Protein AF-A0A843RLY6-F1 (afdb_monomer)

Sequence (261 aa):
MDRRSFLQNLATAAATVKALTPVTPAAQATAGDTSGGSAPVSVEGHTLICEFEQNNRAWKAYEDLRTRDGVMTFVSSTGTTRVMPKSTEAGFAEAEPPHLGLSMDDIGLSGPDLLADKLLAGGNDPDPVQVRSAAPPQGSAPQQERGRGRWTTFVGTKEAHDVTPVYAAGSTRTWLPSQHFPELRPVPGQRQQQQEKRSAGLVGGWMPAARTVIELSPQSYIEHIVFGDVEATDKFIVQTWHRSAKVENGKITKVVYGYTY

Radius of gyration: 23.24 Å; Cα contacts (8 Å, |Δi|>4): 452; chains: 1; bounding box: 57×55×53 Å

Secondary structure (DSSP, 8-state):
--HHHHHHHHHHHHHHHTTSPPPPPPPP-------S-PPP---TTPEEEEEEEETTEEEEEEE--SSTTPPEEEEETTS-EEEE-B--EESS--SSSGGGG--HHHHHH-SS-HHHHHHTTTSSSPPHHHHHHHSPPTT-SPPPSSSS--EEEEE--SS-SS-EEEETTS--SS--GGGT-GGGSPPTTS--HHHHTEEEEEBSSSSSEEEEEEEEETTEEEEEEEEE-SS---SSS--EEEEEEEEETTEEEEEEEEEE-

Solvent-accessible surface area (backbone atoms only — not comparable to full-atom values): 15246 Å² total; per-residue (Å²): 131,59,59,64,62,49,50,52,50,47,52,57,47,51,68,63,44,77,81,61,83,92,80,82,84,81,79,83,84,72,94,66,86,77,91,59,94,66,77,82,81,80,62,84,87,37,44,81,74,52,74,50,76,59,95,95,34,48,34,38,36,30,33,32,40,88,42,96,54,35,39,36,38,36,40,34,78,85,71,52,71,49,78,29,51,34,51,69,43,69,34,32,61,83,34,86,60,43,48,80,68,51,52,70,61,58,61,72,68,42,92,62,65,62,64,58,53,64,53,37,67,82,79,52,78,54,57,66,68,57,62,64,35,29,51,53,38,87,76,34,66,78,81,66,94,79,67,81,81,68,56,72,50,62,30,48,42,94,54,22,79,37,60,38,53,25,30,72,80,47,18,45,98,89,44,60,58,44,82,79,37,69,87,68,44,75,53,90,99,50,76,59,60,49,61,46,56,20,27,43,35,26,43,58,46,87,67,35,26,37,29,24,37,33,52,77,48,102,56,27,34,39,38,26,38,42,30,32,43,81,83,52,77,49,47,70,44,34,31,32,40,38,40,40,32,36,34,48,78,53,37,79,80,43,75,49,76,50,76,51,99

Nearest PDB structures (foldseek):
  8y3t-assembly1_B  TM=5.378E-01  e=4.459E+00  Emesvirus zinderi
  4zor-assembly1_C  TM=4.235E-01  e=5.244E+00  Emesvirus zinderi
  8hco-assembly1_A  TM=1.651E-01  e=6.168E+00  Saccharomyces cerevisiae S288C

Mean predicted aligned error: 10.48 Å

Structure (mmCIF, N/CA/C/O backbone):
data_AF-A0A843RLY6-F1
#
_entry.id   AF-A0A843RLY6-F1
#
loop_
_atom_site.group_PDB
_atom_site.id
_atom_site.type_symbol
_atom_site.label_atom_id
_atom_site.label_alt_id
_atom_site.label_comp_id
_atom_site.label_asym_id
_atom_site.label_entity_id
_atom_site.label_seq_id
_atom_site.pdbx_PDB_ins_code
_atom_site.Cartn_x
_atom_site.Cartn_y
_atom_site.Cartn_z
_atom_site.occupancy
_atom_site.B_iso_or_equiv
_atom_site.auth_seq_id
_atom_site.auth_comp_id
_atom_site.auth_asym_id
_atom_site.auth_atom_id
_atom_site.pdbx_PDB_model_num
ATOM 1 N N . MET A 1 1 ? 17.576 20.799 -9.795 1.00 56.94 1 MET A N 1
ATOM 2 C CA . MET A 1 1 ? 18.754 21.373 -9.114 1.00 56.94 1 MET A CA 1
ATOM 3 C C . MET A 1 1 ? 19.960 20.695 -9.723 1.00 56.94 1 MET A C 1
ATOM 5 O O . MET A 1 1 ? 20.034 19.484 -9.601 1.00 56.94 1 MET A O 1
ATOM 9 N N . ASP A 1 2 ? 20.820 21.434 -10.420 1.00 72.00 2 ASP A N 1
ATOM 10 C CA . ASP A 1 2 ? 22.071 20.885 -10.951 1.00 72.00 2 ASP A CA 1
ATOM 11 C C . ASP A 1 2 ? 23.041 20.662 -9.781 1.00 72.00 2 ASP A C 1
ATOM 13 O O . ASP A 1 2 ? 23.556 21.614 -9.184 1.00 72.00 2 ASP A O 1
ATOM 17 N N . ARG A 1 3 ? 23.226 19.396 -9.406 1.00 72.62 3 ARG A N 1
ATOM 18 C CA . ARG A 1 3 ? 24.063 18.985 -8.280 1.00 72.62 3 ARG A CA 1
ATOM 19 C C . ARG A 1 3 ? 25.535 19.267 -8.550 1.00 72.62 3 ARG A C 1
ATOM 21 O O . ARG A 1 3 ? 26.257 19.520 -7.591 1.00 72.62 3 ARG A O 1
ATOM 28 N N . ARG A 1 4 ? 25.987 19.296 -9.811 1.00 71.00 4 ARG A N 1
ATOM 29 C CA . ARG A 1 4 ? 27.356 19.702 -10.163 1.00 71.00 4 ARG A CA 1
ATOM 30 C C . ARG A 1 4 ? 27.549 21.182 -9.866 1.00 71.00 4 ARG A C 1
ATOM 32 O O . ARG A 1 4 ? 28.498 21.516 -9.163 1.00 71.00 4 ARG A O 1
ATOM 39 N N . SER A 1 5 ? 26.638 22.044 -10.313 1.00 69.81 5 SER A N 1
ATOM 40 C CA . SER A 1 5 ? 26.670 23.471 -9.963 1.00 69.81 5 SER A CA 1
ATOM 41 C C . SER A 1 5 ? 26.564 23.686 -8.449 1.00 69.81 5 SER A C 1
ATOM 43 O O . SER A 1 5 ? 27.293 24.495 -7.881 1.00 69.81 5 SER A O 1
ATOM 45 N N . PHE A 1 6 ? 25.710 22.924 -7.759 1.00 73.19 6 PHE A N 1
ATOM 46 C CA . PHE A 1 6 ? 25.608 22.963 -6.298 1.00 73.19 6 PHE A CA 1
ATOM 47 C C . PHE A 1 6 ? 26.921 22.562 -5.608 1.00 73.19 6 PHE A C 1
ATOM 49 O O . PHE A 1 6 ? 27.379 23.285 -4.732 1.00 73.19 6 PHE A O 1
ATOM 56 N N . LEU A 1 7 ? 27.558 21.458 -6.015 1.00 71.62 7 LEU A N 1
ATOM 57 C CA . LEU A 1 7 ? 28.834 20.996 -5.457 1.00 71.62 7 LEU A CA 1
ATOM 58 C C . LEU A 1 7 ? 29.995 21.931 -5.801 1.00 71.62 7 LEU A C 1
ATOM 60 O O . LEU A 1 7 ? 30.855 22.155 -4.954 1.00 71.62 7 LEU A O 1
ATOM 64 N N . GLN A 1 8 ? 30.016 22.505 -7.006 1.00 71.75 8 GLN A N 1
ATOM 65 C CA . GLN A 1 8 ? 30.984 23.534 -7.386 1.00 71.75 8 GLN A CA 1
ATOM 66 C C . GLN A 1 8 ? 30.830 24.758 -6.487 1.00 71.75 8 GLN A C 1
ATOM 68 O O . GLN A 1 8 ? 31.806 25.181 -5.877 1.00 71.75 8 GLN A O 1
ATOM 73 N N . ASN A 1 9 ? 29.602 25.242 -6.295 1.00 69.19 9 ASN A N 1
ATOM 74 C CA . ASN A 1 9 ? 29.316 26.348 -5.385 1.00 69.19 9 ASN A CA 1
ATOM 75 C C . ASN A 1 9 ? 29.643 26.001 -3.925 1.00 69.19 9 ASN A C 1
ATOM 77 O O . ASN A 1 9 ? 30.135 26.857 -3.195 1.00 69.19 9 ASN A O 1
ATOM 81 N N . LEU A 1 10 ? 29.439 24.750 -3.498 1.00 67.38 10 LEU A N 1
ATOM 82 C CA . LEU A 1 10 ? 29.807 24.278 -2.163 1.00 67.38 10 LEU A CA 1
ATOM 83 C C . LEU A 1 10 ? 31.329 24.205 -1.986 1.00 67.38 10 LEU A C 1
ATOM 85 O O . LEU A 1 10 ? 31.828 24.541 -0.919 1.00 67.38 10 LEU A O 1
ATOM 89 N N . ALA A 1 11 ? 32.080 23.824 -3.022 1.00 56.88 11 ALA A N 1
ATOM 90 C CA . ALA A 1 11 ? 33.541 23.838 -3.018 1.00 56.88 11 ALA A CA 1
ATOM 91 C C . ALA A 1 11 ? 34.095 25.274 -3.017 1.00 56.88 11 ALA A C 1
ATOM 93 O O . ALA A 1 11 ? 35.038 25.567 -2.281 1.00 56.88 11 ALA A O 1
ATOM 94 N N . THR A 1 12 ? 33.474 26.195 -3.761 1.00 56.94 12 THR A N 1
ATOM 95 C CA . THR A 1 12 ? 33.796 27.632 -3.722 1.00 56.94 12 THR A CA 1
ATOM 96 C C . THR A 1 12 ? 33.458 28.249 -2.356 1.00 56.94 12 THR A C 1
ATOM 98 O O . THR A 1 12 ? 34.239 29.042 -1.824 1.00 56.94 12 THR A O 1
ATOM 101 N N . ALA A 1 13 ? 32.347 27.834 -1.738 1.00 55.34 13 ALA A N 1
ATOM 102 C CA . ALA A 1 13 ? 31.953 28.234 -0.387 1.00 55.34 13 ALA A CA 1
ATOM 103 C C . ALA A 1 13 ? 32.869 27.626 0.696 1.00 55.34 13 ALA A C 1
ATOM 105 O O . ALA A 1 13 ? 33.275 28.310 1.627 1.00 55.34 13 ALA A O 1
ATOM 106 N N . ALA A 1 14 ? 33.282 26.363 0.569 1.00 53.12 14 ALA A N 1
ATOM 107 C CA . ALA A 1 14 ? 34.217 25.719 1.497 1.00 53.12 14 ALA A CA 1
ATOM 108 C C . ALA A 1 14 ? 35.632 26.323 1.411 1.00 53.12 14 ALA A C 1
ATOM 110 O O . ALA A 1 14 ? 36.323 26.432 2.426 1.00 53.12 14 ALA A O 1
ATOM 111 N N . ALA A 1 15 ? 36.050 26.775 0.224 1.00 51.03 15 ALA A N 1
ATOM 112 C CA . ALA A 1 15 ? 37.292 27.524 0.040 1.00 51.03 15 ALA A CA 1
ATOM 113 C C . ALA A 1 15 ? 37.256 28.915 0.706 1.00 51.03 15 ALA A C 1
ATOM 115 O O . ALA A 1 15 ? 38.297 29.395 1.149 1.00 51.03 15 ALA A O 1
ATOM 116 N N . THR A 1 16 ? 36.078 29.534 0.839 1.00 49.28 16 THR A N 1
ATOM 117 C CA . THR A 1 16 ? 35.889 30.814 1.551 1.00 49.28 16 THR A CA 1
ATOM 118 C C . THR A 1 16 ? 35.654 30.638 3.058 1.00 49.28 16 THR A C 1
ATOM 120 O O . THR A 1 16 ? 36.089 31.474 3.845 1.00 49.28 16 THR A O 1
ATOM 123 N N . VAL A 1 17 ? 35.053 29.524 3.493 1.00 43.62 17 VAL A N 1
ATOM 124 C CA . VAL A 1 17 ? 34.779 29.217 4.914 1.00 43.62 17 VAL A CA 1
ATOM 125 C C . VAL A 1 17 ? 36.000 28.668 5.663 1.00 43.62 17 VAL A C 1
ATOM 127 O O . VAL A 1 17 ? 36.033 28.727 6.888 1.00 43.62 17 VAL A O 1
ATOM 130 N N . LYS A 1 18 ? 37.076 28.251 4.979 1.00 37.88 18 LYS A N 1
ATOM 131 C CA . LYS A 1 18 ? 38.348 27.858 5.630 1.00 37.88 18 LYS A CA 1
ATOM 132 C C . LYS A 1 18 ? 39.014 28.974 6.469 1.00 37.88 18 LYS A C 1
ATOM 134 O O . LYS A 1 18 ? 40.037 28.717 7.098 1.00 37.88 18 LYS A O 1
ATOM 139 N N . ALA A 1 19 ? 38.437 30.179 6.494 1.00 46.44 19 ALA A N 1
ATOM 140 C CA . ALA A 1 19 ? 38.827 31.303 7.341 1.00 46.44 19 ALA A CA 1
ATOM 141 C C . ALA A 1 19 ? 38.030 31.440 8.660 1.00 46.44 19 ALA A C 1
ATOM 143 O O . ALA A 1 19 ? 38.383 32.299 9.465 1.00 46.44 19 ALA A O 1
ATOM 144 N N . LEU A 1 20 ? 36.987 30.638 8.926 1.00 42.69 20 LEU A N 1
ATOM 145 C CA . LEU A 1 20 ? 36.211 30.720 10.174 1.00 42.69 20 LEU A CA 1
ATOM 146 C C . LEU A 1 20 ? 35.886 29.326 10.748 1.00 42.69 20 LEU A C 1
ATOM 148 O O . LEU A 1 20 ? 35.649 28.361 10.030 1.00 42.69 20 LEU A O 1
ATOM 152 N N . THR A 1 21 ? 35.962 29.249 12.074 1.00 39.66 21 THR A N 1
ATOM 153 C CA . THR A 1 21 ? 35.982 28.083 12.979 1.00 39.66 21 THR A CA 1
ATOM 154 C C . THR A 1 21 ? 34.837 27.060 12.826 1.00 39.66 21 THR A C 1
ATOM 156 O O . THR A 1 21 ? 33.777 27.381 12.293 1.00 39.66 21 THR A O 1
ATOM 159 N N . PRO A 1 22 ? 35.015 25.811 13.319 1.00 40.59 22 PRO A N 1
ATOM 160 C CA . PRO A 1 22 ? 34.077 24.718 13.066 1.00 40.59 22 PRO A CA 1
ATOM 161 C C . PRO A 1 22 ? 32.802 24.806 13.920 1.00 40.59 22 PRO A C 1
ATOM 163 O O . PRO A 1 22 ? 32.857 25.035 15.128 1.00 40.59 22 PRO A O 1
ATOM 166 N N . VAL A 1 23 ? 31.658 24.554 13.277 1.00 40.62 23 VAL A N 1
ATOM 167 C CA . VAL A 1 23 ? 30.335 24.391 13.898 1.00 40.62 23 VAL A CA 1
ATOM 168 C C . VAL A 1 23 ? 30.066 22.904 14.151 1.00 40.62 23 VAL A C 1
ATOM 170 O O . VAL A 1 23 ? 30.257 22.064 13.273 1.00 40.62 23 VAL A O 1
ATOM 173 N N . THR A 1 24 ? 29.624 22.592 15.368 1.00 35.91 24 THR A N 1
ATOM 174 C CA . THR A 1 24 ? 29.248 21.259 15.866 1.00 35.91 24 THR A CA 1
ATOM 175 C C . THR A 1 24 ? 28.036 20.682 15.108 1.00 35.91 24 THR A C 1
ATOM 177 O O . THR A 1 24 ? 27.104 21.438 14.826 1.00 35.91 24 THR A O 1
ATOM 180 N N . PRO A 1 25 ? 27.966 19.367 14.809 1.00 36.06 25 PRO A N 1
ATOM 181 C CA . PRO A 1 25 ? 26.810 18.783 14.128 1.00 36.06 25 PRO A CA 1
ATOM 182 C C . PRO A 1 25 ? 25.571 18.739 15.033 1.00 36.06 25 PRO A C 1
ATOM 184 O O . PRO A 1 25 ? 25.653 18.353 16.199 1.00 36.06 25 PRO A O 1
ATOM 187 N N . ALA A 1 26 ? 24.418 19.103 14.467 1.00 35.78 26 ALA A N 1
ATOM 188 C CA . ALA A 1 26 ? 23.111 19.015 15.105 1.00 35.78 26 ALA A CA 1
ATOM 189 C C . ALA A 1 26 ? 22.663 17.553 15.285 1.00 35.78 26 ALA A C 1
ATOM 191 O O . ALA A 1 26 ? 22.851 16.709 14.407 1.00 35.78 26 ALA A O 1
ATOM 192 N N . ALA A 1 27 ? 22.060 17.282 16.442 1.00 32.97 27 ALA A N 1
ATOM 193 C CA . ALA A 1 27 ? 21.536 15.986 16.845 1.00 32.97 27 ALA A CA 1
ATOM 194 C C . ALA A 1 27 ? 20.428 15.474 15.905 1.00 32.97 27 ALA A C 1
ATOM 196 O O . ALA A 1 27 ? 19.579 16.233 15.437 1.00 32.97 27 ALA A O 1
ATOM 197 N N . GLN A 1 28 ? 20.433 14.159 15.673 1.00 33.50 28 GLN A N 1
ATOM 198 C CA . GLN A 1 28 ? 19.372 13.424 14.989 1.00 33.50 28 GLN A CA 1
ATOM 199 C C . GLN A 1 28 ? 18.055 13.566 15.762 1.00 33.50 28 GLN A C 1
ATOM 201 O O . GLN A 1 28 ? 17.989 13.257 16.951 1.00 33.50 28 GLN A O 1
ATOM 206 N N . ALA A 1 29 ? 17.008 14.025 15.075 1.00 31.50 29 ALA A N 1
ATOM 207 C CA . ALA A 1 29 ? 15.659 14.077 15.614 1.00 31.50 29 ALA A CA 1
ATOM 208 C C . ALA A 1 29 ? 15.137 12.648 15.822 1.00 31.50 29 ALA A C 1
ATOM 210 O O . ALA A 1 29 ? 14.867 11.915 14.870 1.00 31.50 29 ALA A O 1
ATOM 211 N N . THR A 1 30 ? 15.017 12.251 17.083 1.00 32.09 30 THR A N 1
ATOM 212 C CA . THR A 1 30 ? 14.243 11.091 17.509 1.00 32.09 30 THR A CA 1
ATOM 213 C C . THR A 1 30 ? 12.761 11.351 17.232 1.00 32.09 30 THR A C 1
ATOM 215 O O . THR A 1 30 ? 12.259 12.452 17.459 1.00 32.09 30 THR A O 1
ATOM 218 N N . ALA A 1 31 ? 12.058 10.337 16.721 1.00 40.38 31 ALA A N 1
ATOM 219 C CA . ALA A 1 31 ? 10.610 10.352 16.539 1.00 40.38 31 ALA A CA 1
ATOM 220 C C . ALA A 1 31 ? 9.924 10.418 17.914 1.00 40.38 31 ALA A C 1
ATOM 222 O O . ALA A 1 31 ? 9.653 9.398 18.545 1.00 40.38 31 ALA A O 1
ATOM 223 N N . GLY A 1 32 ? 9.738 11.639 18.406 1.00 31.42 32 GLY A N 1
ATOM 224 C CA . GLY A 1 32 ? 8.995 11.948 19.615 1.00 31.42 32 GLY A CA 1
ATOM 225 C C . GLY A 1 32 ? 7.519 12.140 19.297 1.00 31.42 32 GLY A C 1
ATOM 226 O O . GLY A 1 32 ? 7.162 12.827 18.342 1.00 31.42 32 GLY A O 1
ATOM 227 N N . ASP A 1 33 ? 6.689 11.518 20.122 1.00 38.66 33 ASP A N 1
ATOM 228 C CA . ASP A 1 33 ? 5.244 11.677 20.207 1.00 38.66 33 ASP A CA 1
ATOM 229 C C . ASP A 1 33 ? 4.874 13.174 20.239 1.00 38.66 33 ASP A C 1
ATOM 231 O O . ASP A 1 33 ? 5.057 13.863 21.246 1.00 38.66 33 ASP A O 1
ATOM 235 N N . THR A 1 34 ? 4.421 13.730 19.112 1.00 35.12 34 THR A N 1
ATOM 236 C CA . THR A 1 34 ? 3.970 15.125 19.044 1.00 35.12 34 THR A CA 1
ATOM 237 C C . THR A 1 34 ? 2.574 15.242 19.641 1.00 35.12 34 THR A C 1
ATOM 239 O O . THR A 1 34 ? 1.582 15.397 18.932 1.00 35.12 34 THR A O 1
ATOM 242 N N . SER A 1 35 ? 2.496 15.242 20.971 1.00 42.75 35 SER A N 1
ATOM 243 C CA . SER A 1 35 ? 1.368 15.789 21.727 1.00 42.75 35 SER A CA 1
ATOM 244 C C . SER A 1 35 ? 1.461 17.324 21.784 1.00 42.75 35 SER A C 1
ATOM 246 O O . SER A 1 35 ? 1.524 17.926 22.855 1.00 42.75 35 SER A O 1
ATOM 248 N N . GLY A 1 36 ? 1.535 17.964 20.616 1.00 32.72 36 GLY A N 1
ATOM 249 C CA . GLY A 1 36 ? 1.489 19.416 20.453 1.00 32.72 36 GLY A CA 1
ATOM 250 C C . GLY A 1 36 ? 0.285 19.759 19.592 1.00 32.72 36 GLY A C 1
ATOM 251 O O . GLY A 1 36 ? 0.151 19.195 18.511 1.00 32.72 36 GLY A O 1
ATOM 252 N N . GLY A 1 37 ? -0.605 20.619 20.097 1.00 41.91 37 GLY A N 1
ATOM 253 C CA . GLY A 1 37 ? -1.885 20.973 19.480 1.00 41.91 37 GLY A CA 1
ATOM 254 C C . GLY A 1 37 ? -1.763 21.301 17.994 1.00 41.91 37 GLY A C 1
ATOM 255 O O . GLY A 1 37 ? -1.445 22.425 17.619 1.00 41.91 37 GLY A O 1
ATOM 256 N N . SER A 1 38 ? -2.031 20.302 17.159 1.00 47.19 38 SER A N 1
ATOM 257 C CA . SER A 1 38 ? -2.260 20.477 15.734 1.00 47.19 38 SER A CA 1
ATOM 258 C C . SER A 1 38 ? -3.716 20.889 15.560 1.00 47.19 38 SER A C 1
ATOM 260 O O . SER A 1 38 ? -4.590 20.390 16.276 1.00 47.19 38 SER A O 1
ATOM 262 N N . ALA A 1 39 ? -3.980 21.824 14.647 1.00 58.66 39 ALA A N 1
ATOM 263 C CA . ALA A 1 39 ? -5.342 22.184 14.271 1.00 58.66 39 ALA A CA 1
ATOM 264 C C . ALA A 1 39 ? -6.154 20.907 13.970 1.00 58.66 39 ALA A C 1
ATOM 266 O O . ALA A 1 39 ? -5.579 19.933 13.471 1.00 58.66 39 ALA A O 1
ATOM 267 N N . PRO A 1 40 ? -7.463 20.872 14.282 1.00 66.38 40 PRO A N 1
ATOM 268 C CA . PRO A 1 40 ? -8.271 19.684 14.045 1.00 66.38 40 PRO A CA 1
ATOM 269 C C . PRO A 1 40 ? -8.134 19.252 12.582 1.00 66.38 40 PRO A C 1
ATOM 271 O O . PRO A 1 40 ? -8.406 20.029 11.666 1.00 66.38 40 PRO A O 1
ATOM 274 N N . VAL A 1 41 ? -7.677 18.015 12.366 1.00 81.06 41 VAL A N 1
ATOM 275 C CA . VAL A 1 41 ? -7.592 17.428 11.027 1.00 81.06 41 VAL A CA 1
ATOM 276 C C . VAL A 1 41 ? -9.013 17.325 10.488 1.00 81.06 41 VAL A C 1
ATOM 278 O O . VAL A 1 41 ? -9.839 16.606 11.053 1.00 81.06 41 VAL A O 1
ATOM 281 N N . SER A 1 42 ? -9.309 18.061 9.415 1.00 87.50 42 SER A N 1
ATOM 282 C CA . SER A 1 42 ? -10.620 17.987 8.774 1.00 87.50 42 SER A CA 1
ATOM 283 C C . SER A 1 42 ? -10.828 16.597 8.176 1.00 87.50 42 SER A C 1
ATOM 285 O O . SER A 1 42 ? -9.968 16.079 7.465 1.00 87.50 42 SER A O 1
ATOM 287 N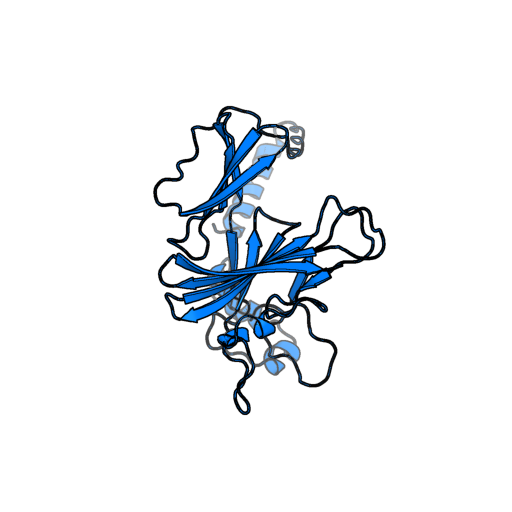 N . VAL A 1 43 ? -11.986 16.009 8.468 1.00 94.75 43 VAL A N 1
ATOM 288 C CA . VAL A 1 43 ? -12.474 14.757 7.866 1.00 94.75 43 VAL A CA 1
ATOM 289 C C . VAL A 1 43 ? -13.617 15.024 6.883 1.00 94.75 43 VAL A C 1
ATOM 291 O O . VAL A 1 43 ? -14.388 14.127 6.545 1.00 94.75 43 VAL A O 1
ATOM 294 N N . GLU A 1 44 ? -13.767 16.273 6.439 1.00 94.56 44 GLU A N 1
ATOM 295 C CA . GLU A 1 44 ? -14.805 16.661 5.491 1.00 94.56 44 GLU A CA 1
ATOM 296 C C . GLU A 1 44 ? -14.661 15.893 4.168 1.00 94.56 44 GLU A C 1
ATOM 298 O O . GLU A 1 44 ? -13.604 15.869 3.532 1.00 94.56 44 GLU A O 1
ATOM 303 N N . GLY A 1 45 ? -15.747 15.235 3.759 1.00 94.06 45 GLY A N 1
ATOM 304 C CA . GLY A 1 45 ? -15.773 14.377 2.576 1.00 94.06 45 GLY A CA 1
ATOM 305 C C . GLY A 1 45 ? -15.126 12.999 2.764 1.00 94.06 45 GLY A C 1
ATOM 306 O O . GLY A 1 45 ? -15.148 12.209 1.821 1.00 94.06 45 GLY A O 1
ATOM 307 N N . HIS A 1 46 ? -14.581 12.680 3.944 1.00 96.81 46 HIS A N 1
ATOM 308 C CA . HIS A 1 46 ? -14.098 11.332 4.244 1.00 96.81 46 HIS A CA 1
ATOM 309 C C . HIS A 1 46 ? -15.271 10.405 4.587 1.00 96.81 46 HIS A C 1
ATOM 311 O O . HIS A 1 46 ? -16.293 10.820 5.134 1.00 96.81 46 HIS A O 1
ATOM 317 N N . THR A 1 47 ? -15.106 9.118 4.297 1.00 97.31 47 THR A N 1
ATOM 318 C CA . THR A 1 47 ? -16.086 8.082 4.637 1.00 97.31 47 THR A CA 1
ATOM 319 C C . THR A 1 47 ? -15.799 7.546 6.034 1.00 97.31 47 THR A C 1
ATOM 321 O O . THR A 1 47 ? -14.671 7.145 6.308 1.00 97.31 47 THR A O 1
ATOM 324 N N . LEU A 1 48 ? -16.803 7.513 6.916 1.00 97.19 48 LEU A N 1
ATOM 325 C CA . LEU A 1 48 ? -16.705 6.810 8.199 1.00 97.19 48 LEU A CA 1
ATOM 326 C C . LEU A 1 48 ? -16.651 5.297 7.945 1.00 97.19 48 LEU A C 1
ATOM 328 O O . LEU A 1 48 ? -17.550 4.747 7.312 1.00 97.19 48 LEU A O 1
ATOM 332 N N . ILE A 1 49 ? -15.608 4.640 8.443 1.00 96.12 49 ILE A N 1
ATOM 333 C CA . ILE A 1 49 ? -15.347 3.210 8.234 1.00 96.12 49 ILE A CA 1
ATOM 334 C C . ILE A 1 49 ? -15.825 2.389 9.426 1.00 96.12 49 ILE A C 1
ATOM 336 O O . ILE A 1 49 ? -16.522 1.393 9.250 1.00 96.12 49 ILE A O 1
ATOM 340 N N . CYS A 1 50 ? -15.450 2.797 10.637 1.00 96.06 50 CYS A N 1
ATOM 341 C CA . CYS A 1 50 ? -15.871 2.135 11.865 1.00 96.06 50 CYS A CA 1
ATOM 342 C C . CYS A 1 50 ? -15.744 3.050 13.084 1.00 96.06 50 CYS A C 1
ATOM 344 O O . CYS A 1 50 ? -15.100 4.104 13.044 1.00 96.06 50 CYS A O 1
ATOM 346 N N . GLU A 1 51 ? -16.345 2.595 14.179 1.00 97.94 51 GLU A N 1
ATOM 347 C CA . GLU A 1 51 ? -16.203 3.166 15.512 1.00 97.94 51 GLU A CA 1
ATOM 348 C C . GLU A 1 51 ? -15.740 2.059 16.468 1.00 97.94 51 GLU A C 1
ATOM 350 O O . GLU A 1 51 ? -16.152 0.906 16.325 1.00 97.94 51 GLU A O 1
ATOM 355 N N . PHE A 1 52 ? -14.851 2.383 17.404 1.00 96.19 52 PHE A N 1
ATOM 356 C CA . PHE A 1 52 ? -14.317 1.426 18.376 1.00 96.19 52 PHE A CA 1
ATOM 357 C C . PHE A 1 52 ? -13.884 2.130 19.662 1.00 96.19 52 PHE A C 1
ATOM 359 O O . PHE A 1 52 ? -13.709 3.347 19.684 1.00 96.19 52 PHE A O 1
ATOM 366 N N . GLU A 1 53 ? -13.681 1.372 20.736 1.00 96.19 53 GLU A N 1
ATOM 367 C CA . GLU A 1 53 ? -13.130 1.892 21.987 1.00 96.19 53 GLU A CA 1
ATOM 368 C C . GLU A 1 53 ? -11.698 1.397 22.193 1.00 96.19 53 GLU A C 1
ATOM 370 O O . GLU A 1 53 ? -11.398 0.221 22.005 1.00 96.19 53 GLU A O 1
ATOM 375 N N . GLN A 1 54 ? -10.800 2.299 22.588 1.00 91.56 54 GLN A N 1
ATOM 376 C CA . GLN A 1 54 ? -9.425 1.964 22.953 1.00 91.56 54 GLN A CA 1
ATOM 377 C C . GLN A 1 54 ? -8.952 2.900 24.063 1.00 91.56 54 GLN A C 1
ATOM 379 O O . GLN A 1 54 ? -9.098 4.121 23.955 1.00 91.56 54 GLN A O 1
ATOM 384 N N . ASN A 1 55 ? -8.371 2.338 25.127 1.00 91.88 55 ASN A N 1
ATOM 385 C CA . ASN A 1 55 ? -7.903 3.084 26.302 1.00 91.88 55 ASN A CA 1
ATOM 386 C C . ASN A 1 55 ? -8.999 3.977 26.924 1.00 91.88 55 ASN A C 1
ATOM 388 O O . ASN A 1 55 ? -8.746 5.140 27.241 1.00 91.88 55 ASN A O 1
ATOM 392 N N . ASN A 1 56 ? -10.223 3.445 27.060 1.00 93.75 56 ASN A N 1
ATOM 393 C CA . ASN A 1 56 ? -11.415 4.155 27.555 1.00 93.75 56 ASN A CA 1
ATOM 394 C C . ASN A 1 56 ? -11.757 5.435 26.767 1.00 93.75 56 ASN A C 1
ATOM 396 O O . ASN A 1 56 ? -12.292 6.399 27.315 1.00 93.75 56 ASN A O 1
ATOM 400 N N . ARG A 1 57 ? -11.421 5.469 25.475 1.00 95.69 57 ARG A N 1
ATOM 401 C CA . ARG A 1 57 ? -11.790 6.544 24.550 1.00 95.69 57 ARG A CA 1
ATOM 402 C C . ARG A 1 57 ? -12.523 5.936 23.369 1.00 95.69 57 ARG A C 1
ATOM 404 O O . ARG A 1 57 ? -12.066 4.934 22.825 1.00 95.69 57 ARG A O 1
ATOM 411 N N . ALA A 1 58 ? -13.619 6.564 22.960 1.00 97.56 58 ALA A N 1
ATOM 412 C CA . ALA A 1 58 ? -14.272 6.235 21.703 1.00 97.56 58 ALA A CA 1
ATOM 413 C C . ALA A 1 58 ? -13.455 6.824 20.549 1.00 97.56 58 ALA A C 1
ATOM 415 O O . ALA A 1 58 ? -12.991 7.962 20.628 1.00 97.56 58 ALA A O 1
ATOM 416 N N . TRP A 1 59 ? -13.287 6.054 19.486 1.00 97.56 59 TRP A N 1
ATOM 417 C CA . TRP A 1 59 ? -12.560 6.416 18.281 1.00 97.56 59 TRP A CA 1
ATOM 418 C C . TRP A 1 59 ? -13.442 6.211 17.063 1.00 97.56 59 TRP A C 1
ATOM 420 O O . TRP A 1 59 ? -14.213 5.257 16.987 1.00 97.56 59 TRP A O 1
ATOM 430 N N . LYS A 1 60 ? -13.281 7.097 16.086 1.00 98.12 60 LYS A N 1
ATOM 431 C CA . LYS A 1 60 ? -13.866 6.979 14.754 1.00 98.12 60 LYS A CA 1
ATOM 432 C C . LYS A 1 60 ? -12.746 6.895 13.733 1.00 98.12 60 LYS A C 1
ATOM 434 O O . LYS A 1 60 ? -11.837 7.726 13.758 1.00 98.12 60 LYS A O 1
ATOM 439 N N . ALA A 1 61 ? -12.808 5.905 12.851 1.00 96.81 61 ALA A N 1
ATOM 440 C CA . ALA A 1 61 ? -11.884 5.765 11.735 1.00 96.81 61 ALA A CA 1
ATOM 441 C C . ALA A 1 61 ? -12.558 6.236 10.445 1.00 96.81 61 ALA A C 1
ATOM 443 O O . ALA A 1 61 ? -13.621 5.742 10.074 1.00 96.81 61 ALA A O 1
ATOM 444 N N . TYR A 1 62 ? -11.917 7.169 9.756 1.00 98.00 62 TYR A N 1
ATOM 445 C CA . TYR A 1 62 ? -12.342 7.730 8.484 1.00 98.00 62 TYR A CA 1
ATOM 446 C C . TYR A 1 62 ? -11.334 7.382 7.391 1.00 98.00 62 TYR A C 1
ATOM 448 O O . TYR A 1 62 ? -10.139 7.271 7.661 1.00 98.00 62 TYR A O 1
ATOM 456 N N . GLU A 1 63 ? -11.796 7.272 6.152 1.00 97.69 63 GLU A N 1
ATOM 457 C CA . GLU A 1 63 ? -10.933 7.103 4.984 1.00 97.69 63 GLU A CA 1
ATOM 458 C C . GLU A 1 63 ? -11.344 8.077 3.878 1.00 97.69 63 GLU A C 1
ATOM 460 O O . GLU A 1 63 ? -12.526 8.194 3.539 1.00 97.69 63 GLU A O 1
ATOM 465 N N . ASP A 1 64 ? -10.369 8.789 3.314 1.00 97.06 64 ASP A N 1
ATOM 466 C CA . ASP A 1 64 ? -10.584 9.554 2.093 1.00 97.06 64 ASP A CA 1
ATOM 467 C C . ASP A 1 64 ? -10.576 8.601 0.894 1.00 97.06 64 ASP A C 1
ATOM 469 O O . ASP A 1 64 ? -9.528 8.153 0.436 1.00 97.06 64 ASP A O 1
ATOM 473 N N . LEU A 1 65 ? -11.765 8.276 0.392 1.00 96.44 65 LEU A N 1
ATOM 474 C CA . LEU A 1 65 ? -11.946 7.390 -0.758 1.00 96.44 65 LEU A CA 1
ATOM 475 C C . LEU A 1 65 ? -12.081 8.154 -2.084 1.00 96.44 65 LEU A C 1
ATOM 477 O O . LEU A 1 65 ? -12.289 7.537 -3.126 1.00 96.44 65 LEU A O 1
ATOM 481 N N . ARG A 1 66 ? -11.962 9.490 -2.082 1.00 94.12 66 ARG A N 1
ATOM 482 C CA . ARG A 1 66 ? -12.047 10.305 -3.311 1.00 94.12 66 ARG A CA 1
ATOM 483 C C . ARG A 1 66 ? -10.850 10.078 -4.227 1.00 94.12 66 ARG A C 1
ATOM 485 O O . ARG A 1 66 ? -10.948 10.280 -5.434 1.00 94.12 66 ARG A O 1
ATOM 492 N N . THR A 1 67 ? -9.725 9.660 -3.654 1.00 93.25 67 THR A N 1
ATOM 493 C CA . THR A 1 67 ? -8.535 9.236 -4.389 1.00 93.25 67 THR A CA 1
ATOM 494 C C . THR A 1 67 ? -8.085 7.872 -3.881 1.00 93.25 67 THR A C 1
ATOM 496 O O . THR A 1 67 ? -8.280 7.538 -2.713 1.00 93.25 67 THR A O 1
ATOM 499 N N . ARG A 1 68 ? -7.443 7.083 -4.750 1.00 93.88 68 ARG A N 1
ATOM 500 C CA . ARG A 1 68 ? -6.895 5.768 -4.384 1.00 93.88 68 ARG A CA 1
ATOM 501 C C . ARG A 1 68 ? -5.969 5.857 -3.168 1.00 93.88 68 ARG A C 1
ATOM 503 O O . ARG A 1 68 ? -6.002 4.983 -2.307 1.00 93.88 68 ARG A O 1
ATOM 510 N N . ASP A 1 69 ? -5.151 6.902 -3.100 1.00 95.31 69 ASP A N 1
ATOM 511 C CA . ASP A 1 69 ? -4.107 7.092 -2.086 1.00 95.31 69 ASP A CA 1
ATOM 512 C C . ASP A 1 69 ? -4.543 8.040 -0.952 1.00 95.31 69 ASP A C 1
ATOM 514 O O . ASP A 1 69 ? -3.713 8.528 -0.187 1.00 95.31 69 ASP A O 1
ATOM 518 N N . GLY A 1 70 ? -5.851 8.290 -0.817 1.00 95.44 70 GLY A N 1
ATOM 519 C CA . GLY A 1 70 ? -6.392 9.125 0.250 1.00 95.44 70 GLY A CA 1
ATOM 520 C C . GLY A 1 70 ? -6.070 8.584 1.648 1.00 95.44 70 GLY A C 1
ATOM 521 O O . GLY A 1 70 ? -5.787 7.403 1.841 1.00 95.44 70 GLY A O 1
ATOM 522 N N . VAL A 1 71 ? -6.042 9.465 2.644 1.00 96.06 71 VAL A N 1
ATOM 523 C CA . VAL A 1 71 ? -5.544 9.133 3.987 1.00 96.06 71 VAL A CA 1
ATOM 524 C C . VAL A 1 71 ? -6.561 8.344 4.815 1.00 96.06 71 VAL A C 1
ATOM 526 O O . VAL A 1 71 ? -7.769 8.464 4.617 1.00 96.06 71 VAL A O 1
ATOM 529 N N . MET A 1 72 ? -6.072 7.585 5.800 1.00 96.06 72 MET A N 1
ATOM 530 C CA . MET A 1 72 ? -6.894 7.083 6.904 1.00 96.06 72 MET A CA 1
ATOM 531 C C . MET A 1 72 ? -6.727 7.995 8.121 1.00 96.06 72 MET A C 1
ATOM 533 O O . MET A 1 72 ? -5.604 8.269 8.543 1.00 96.06 72 MET A O 1
ATOM 537 N N . THR A 1 73 ? -7.824 8.450 8.715 1.00 96.81 73 THR A N 1
ATOM 538 C CA . THR A 1 73 ? -7.814 9.379 9.852 1.00 96.81 73 THR A CA 1
ATOM 539 C C . THR A 1 73 ? -8.579 8.787 11.025 1.00 96.81 73 THR A C 1
ATOM 541 O O . THR A 1 73 ? -9.747 8.443 10.899 1.00 96.81 73 THR A O 1
ATOM 544 N N . PHE A 1 74 ? -7.940 8.715 12.185 1.00 96.06 74 PHE A N 1
ATOM 545 C CA . PHE A 1 74 ? -8.550 8.301 13.444 1.00 96.06 74 PHE A CA 1
ATOM 546 C C . PHE A 1 74 ? -8.801 9.538 14.287 1.00 96.06 74 PHE A C 1
ATOM 548 O O . PHE A 1 74 ? -7.898 10.359 14.444 1.00 96.06 74 PHE A O 1
ATOM 555 N N . VAL A 1 75 ? -10.006 9.662 14.833 1.00 96.62 75 VAL A N 1
ATOM 556 C CA . VAL A 1 75 ? -10.415 10.786 15.679 1.00 96.62 75 VAL A CA 1
ATOM 557 C C . VAL A 1 75 ? -10.979 10.229 16.977 1.00 96.62 75 VAL A C 1
ATOM 559 O O . VAL A 1 75 ? -11.949 9.471 16.949 1.00 96.62 75 VAL A O 1
ATOM 562 N N . SER A 1 76 ? -10.375 10.577 18.111 1.00 96.00 76 SER A N 1
ATOM 563 C CA . SER A 1 76 ? -10.889 10.201 19.427 1.00 96.00 76 SER A CA 1
ATOM 564 C C . SER A 1 76 ? -11.992 11.154 19.889 1.00 96.00 76 SER A C 1
ATOM 566 O O . SER A 1 76 ? -12.057 12.314 19.478 1.00 96.00 76 SER A O 1
ATOM 568 N N . SER A 1 77 ? -12.803 10.709 20.846 1.00 95.31 77 SER A N 1
ATOM 569 C CA . SER A 1 77 ? -13.788 11.540 21.547 1.00 95.31 77 SER A CA 1
ATOM 570 C C . SER A 1 77 ? -13.168 12.718 22.309 1.00 95.31 77 SER A C 1
ATOM 572 O O . SER A 1 77 ? -13.865 13.675 22.626 1.00 95.31 77 SER A O 1
ATOM 574 N N . THR A 1 78 ? -11.860 12.674 22.579 1.00 93.19 78 THR A N 1
ATOM 575 C CA . THR A 1 78 ? -11.094 13.754 23.222 1.00 93.19 78 THR A CA 1
ATOM 576 C C . THR A 1 78 ? -10.444 14.708 22.215 1.00 93.19 78 THR A C 1
ATOM 578 O O . THR A 1 78 ? -9.662 15.566 22.616 1.00 93.19 78 THR A O 1
ATOM 581 N N . GLY A 1 79 ? -10.705 14.542 20.913 1.00 90.06 79 GLY A N 1
ATOM 582 C CA . GLY A 1 79 ? -10.127 15.360 19.844 1.00 90.06 79 GLY A CA 1
ATOM 583 C C . GLY A 1 79 ? -8.696 14.982 19.446 1.00 90.06 79 GLY A C 1
ATOM 584 O O . GLY A 1 79 ? -8.093 15.664 18.622 1.00 90.06 79 GLY A O 1
ATOM 585 N N . THR A 1 80 ? -8.136 13.897 19.993 1.00 92.44 80 THR A N 1
ATOM 586 C CA . THR A 1 80 ? -6.844 13.366 19.539 1.00 92.44 80 THR A CA 1
ATOM 587 C C . THR A 1 80 ? -7.014 12.797 18.138 1.00 92.44 80 THR A C 1
ATOM 589 O O . THR A 1 80 ? -7.939 12.025 17.890 1.00 92.44 80 THR A O 1
ATOM 592 N N . THR A 1 81 ? -6.112 13.153 17.226 1.00 93.88 81 THR A N 1
ATOM 593 C CA . THR A 1 81 ? -6.157 12.672 15.845 1.00 93.88 81 THR A CA 1
ATOM 594 C C . THR A 1 81 ? -4.896 11.902 15.484 1.00 93.88 81 THR A C 1
ATOM 596 O O . THR A 1 81 ? -3.800 12.236 15.930 1.00 93.88 81 THR A O 1
ATOM 599 N N . ARG A 1 82 ? -5.048 10.859 14.666 1.00 92.56 82 ARG A N 1
ATOM 600 C CA . ARG A 1 82 ? -3.934 10.149 14.029 1.00 92.56 82 ARG A CA 1
ATOM 601 C C . ARG A 1 82 ? -4.213 10.025 12.542 1.00 92.56 82 ARG A C 1
ATOM 603 O O . ARG A 1 82 ? -5.252 9.502 12.152 1.00 92.56 82 ARG A O 1
ATOM 610 N N . VAL A 1 83 ? -3.283 10.489 11.717 1.00 94.44 83 VAL A N 1
ATOM 611 C CA . VAL A 1 83 ? -3.380 10.414 10.255 1.00 94.44 83 VAL A CA 1
ATOM 612 C C . VAL A 1 83 ? -2.390 9.376 9.753 1.00 94.44 83 VAL A C 1
ATOM 614 O O . VAL A 1 83 ? -1.201 9.453 10.044 1.00 94.44 83 VAL A O 1
ATOM 617 N N . MET A 1 84 ? -2.887 8.397 9.007 1.00 94.25 84 MET A N 1
ATOM 618 C CA . MET A 1 84 ? -2.096 7.364 8.355 1.00 94.25 84 MET A CA 1
ATOM 619 C C . MET A 1 84 ? -2.172 7.575 6.839 1.00 94.25 84 MET A C 1
ATOM 621 O O . MET A 1 84 ? -3.184 7.219 6.226 1.00 94.25 84 MET A O 1
ATOM 625 N N . PRO A 1 85 ? -1.146 8.182 6.215 1.00 95.38 85 PRO A N 1
ATOM 626 C CA . PRO A 1 85 ? -1.112 8.319 4.765 1.00 95.38 85 PRO A CA 1
ATOM 627 C C . PRO A 1 85 ? -1.055 6.946 4.096 1.00 95.38 85 PRO A C 1
ATOM 629 O O . PRO A 1 85 ? -0.422 6.025 4.618 1.00 95.38 85 PRO A O 1
ATOM 632 N N . LYS A 1 86 ? -1.692 6.823 2.931 1.00 95.69 86 LYS A N 1
ATOM 633 C CA . LYS A 1 86 ? -1.563 5.653 2.065 1.00 95.69 86 LYS A CA 1
ATOM 634 C C . LYS A 1 86 ? -0.689 6.026 0.877 1.00 95.69 86 LYS A C 1
ATOM 636 O O . LYS A 1 86 ? -0.905 7.054 0.248 1.00 95.69 86 LYS A O 1
ATOM 641 N N . SER A 1 87 ? 0.294 5.195 0.563 1.00 93.81 87 SER A N 1
ATOM 642 C CA . SER A 1 87 ? 1.113 5.348 -0.641 1.00 93.81 87 SER A CA 1
ATOM 643 C C . SER A 1 87 ? 0.955 4.134 -1.540 1.00 93.81 87 SER A C 1
ATOM 645 O O . SER A 1 87 ? 0.599 3.051 -1.068 1.00 93.81 87 SER A O 1
ATOM 647 N N . THR A 1 88 ? 1.201 4.320 -2.833 1.00 91.94 88 THR A N 1
ATOM 648 C CA . THR A 1 88 ? 1.438 3.240 -3.790 1.00 91.94 88 THR A CA 1
ATOM 649 C C . THR A 1 88 ? 2.446 3.677 -4.847 1.00 91.94 88 THR A C 1
ATOM 651 O O . THR A 1 88 ? 2.516 4.845 -5.220 1.00 91.94 88 THR A O 1
ATOM 654 N N . GLU A 1 89 ? 3.198 2.710 -5.352 1.00 90.56 89 GLU A N 1
ATOM 655 C CA . GLU A 1 89 ? 4.081 2.816 -6.504 1.00 90.56 89 GLU A CA 1
ATOM 656 C C . GLU A 1 89 ? 3.762 1.684 -7.481 1.00 90.56 89 GLU A C 1
ATOM 658 O O . GLU A 1 89 ? 3.329 0.599 -7.074 1.00 90.56 89 GLU A O 1
ATOM 663 N N . ALA A 1 90 ? 3.938 1.935 -8.778 1.00 90.44 90 ALA A N 1
ATOM 664 C CA . ALA A 1 90 ? 3.718 0.921 -9.798 1.00 90.44 90 ALA A CA 1
ATOM 665 C C . ALA A 1 90 ? 4.638 -0.286 -9.559 1.00 90.44 90 ALA A C 1
ATOM 667 O O . ALA A 1 90 ? 5.834 -0.140 -9.332 1.00 90.44 90 ALA A O 1
ATOM 668 N N . GLY A 1 91 ? 4.071 -1.490 -9.621 1.00 88.00 91 GLY A N 1
ATOM 669 C CA . GLY A 1 91 ? 4.812 -2.752 -9.629 1.00 88.00 91 GLY A CA 1
ATOM 670 C C . GLY A 1 91 ? 5.139 -3.237 -11.043 1.00 88.00 91 GLY A C 1
ATOM 671 O O . GLY A 1 91 ? 5.439 -4.415 -11.221 1.00 88.00 91 GLY A O 1
ATOM 672 N N . PHE A 1 92 ? 5.028 -2.361 -12.043 1.00 85.31 92 PHE A N 1
ATOM 673 C CA . PHE A 1 92 ? 5.170 -2.639 -13.471 1.00 85.31 92 PHE A CA 1
ATOM 674 C C . PHE A 1 92 ? 5.942 -1.523 -14.174 1.00 85.31 92 PHE A C 1
ATOM 676 O O . PHE A 1 92 ? 6.156 -0.455 -13.604 1.00 85.31 92 PHE A O 1
ATOM 683 N N . ALA A 1 93 ? 6.390 -1.792 -15.400 1.00 86.25 93 ALA A N 1
ATOM 684 C CA . ALA A 1 93 ? 7.080 -0.801 -16.214 1.00 86.25 93 ALA A CA 1
ATOM 685 C C . ALA A 1 93 ? 6.134 0.357 -16.561 1.00 86.25 93 ALA A C 1
ATOM 687 O O . ALA A 1 93 ? 5.080 0.140 -17.153 1.00 86.25 93 ALA A O 1
ATOM 688 N N . GLU A 1 94 ? 6.514 1.580 -16.196 1.00 84.56 94 GLU A N 1
ATOM 689 C CA . GLU A 1 94 ? 5.762 2.788 -16.565 1.00 84.56 94 GLU A CA 1
ATOM 690 C C . GLU A 1 94 ? 6.247 3.389 -17.898 1.00 84.56 94 GLU A C 1
ATOM 692 O O . GLU A 1 94 ? 5.506 4.132 -18.537 1.00 84.56 94 GLU A O 1
ATOM 697 N N . ALA A 1 95 ? 7.468 3.056 -18.337 1.00 83.94 95 ALA A N 1
ATOM 698 C CA . ALA A 1 95 ? 8.004 3.441 -19.642 1.00 83.94 95 ALA A CA 1
ATOM 699 C C . ALA A 1 95 ? 7.734 2.376 -20.711 1.00 83.94 95 ALA A C 1
ATOM 701 O O . ALA A 1 95 ? 7.856 1.180 -20.446 1.00 83.94 95 ALA A O 1
ATOM 702 N N . GLU A 1 96 ? 7.474 2.834 -21.938 1.00 82.19 96 GLU A N 1
ATOM 703 C CA . GLU A 1 96 ? 7.366 1.985 -23.123 1.00 82.19 96 GLU A CA 1
ATOM 704 C C . GLU A 1 96 ? 8.213 2.541 -24.284 1.00 82.19 96 GLU A C 1
ATOM 706 O O . GLU A 1 96 ? 7.950 3.659 -24.741 1.00 82.19 96 GLU A O 1
ATOM 711 N N . PRO A 1 97 ? 9.211 1.788 -24.793 1.00 86.25 97 PRO A N 1
ATOM 712 C CA . PRO A 1 97 ? 9.703 0.508 -24.269 1.00 86.25 97 PRO A CA 1
ATOM 713 C C . PRO A 1 97 ? 10.484 0.678 -22.946 1.00 86.25 97 PRO A C 1
ATOM 715 O O . PRO A 1 97 ? 11.094 1.731 -22.724 1.00 86.25 97 PRO A O 1
ATOM 718 N N . PRO A 1 98 ? 10.545 -0.354 -22.082 1.00 86.88 98 PRO A N 1
ATOM 719 C CA . PRO A 1 98 ? 11.422 -0.342 -20.912 1.00 86.88 98 PRO A CA 1
ATOM 720 C C . PRO A 1 98 ? 12.901 -0.274 -21.327 1.00 86.88 98 PRO A C 1
ATOM 722 O O . PRO A 1 98 ? 13.248 -0.457 -22.496 1.00 86.88 98 PRO A O 1
ATOM 725 N N . HIS A 1 99 ? 13.792 -0.028 -20.364 1.00 91.00 99 HIS A N 1
ATOM 726 C CA . HIS A 1 99 ? 15.248 -0.012 -20.574 1.00 91.00 99 HIS A CA 1
ATOM 727 C C . HIS A 1 99 ? 15.716 1.017 -21.611 1.00 91.00 99 HIS A C 1
ATOM 729 O O . HIS A 1 99 ? 16.746 0.836 -22.258 1.00 91.00 99 HIS A O 1
ATOM 735 N N . LEU A 1 100 ? 14.950 2.099 -21.809 1.00 91.50 100 LEU A N 1
ATOM 736 C CA . LEU A 1 100 ? 15.220 3.122 -22.830 1.00 91.50 100 LEU A CA 1
ATOM 737 C C . LEU A 1 100 ? 15.375 2.517 -24.244 1.00 91.50 100 LEU A C 1
ATOM 739 O O . LEU A 1 100 ? 16.158 3.010 -25.071 1.00 91.50 100 LEU A O 1
ATOM 743 N N . GLY A 1 101 ? 14.655 1.416 -24.495 1.00 91.75 101 GLY A N 1
ATOM 744 C CA . GLY A 1 101 ? 14.671 0.655 -25.743 1.00 91.75 101 GLY A CA 1
ATOM 745 C C . GLY A 1 101 ? 15.868 -0.279 -25.932 1.00 91.75 101 GLY A C 1
ATOM 746 O O . GLY A 1 101 ? 16.015 -0.826 -27.021 1.00 91.75 101 GLY A O 1
ATOM 747 N N . LEU A 1 102 ? 16.727 -0.454 -24.923 1.00 92.50 102 LEU A N 1
ATOM 748 C CA . LEU A 1 102 ? 17.817 -1.431 -24.959 1.00 92.50 102 LEU A CA 1
ATOM 749 C C . LEU A 1 102 ? 17.307 -2.838 -24.639 1.00 92.50 102 LEU A C 1
ATOM 751 O O . LEU A 1 102 ? 16.400 -3.013 -23.820 1.00 92.50 102 LEU A O 1
ATOM 755 N N . SER A 1 103 ? 17.917 -3.854 -25.249 1.00 91.19 103 SER A N 1
ATOM 756 C CA . SER A 1 103 ? 17.693 -5.232 -24.818 1.00 91.19 103 SER A CA 1
ATOM 757 C C . SER A 1 103 ? 18.471 -5.536 -23.531 1.00 91.19 103 SER A C 1
ATOM 759 O O . SER A 1 103 ? 19.460 -4.877 -23.205 1.00 91.19 103 SER A O 1
ATOM 761 N N . MET A 1 104 ? 18.039 -6.561 -22.790 1.00 89.12 104 MET A N 1
ATOM 762 C CA . MET A 1 104 ? 18.788 -7.026 -21.614 1.00 89.12 104 MET A CA 1
ATOM 763 C C . MET A 1 104 ? 20.169 -7.571 -21.986 1.00 89.12 104 MET A C 1
ATOM 765 O O . MET A 1 104 ? 21.089 -7.452 -21.181 1.00 89.12 104 MET A O 1
ATOM 769 N N . ASP A 1 105 ? 20.317 -8.130 -23.188 1.00 92.75 105 ASP A N 1
ATOM 770 C CA . ASP A 1 105 ? 21.603 -8.610 -23.693 1.00 92.75 105 ASP A CA 1
ATOM 771 C C . ASP A 1 105 ? 22.536 -7.435 -23.988 1.00 92.75 105 ASP A C 1
ATOM 773 O O . ASP A 1 105 ? 23.692 -7.475 -23.576 1.00 92.75 105 ASP A O 1
ATOM 777 N N . ASP A 1 106 ? 22.031 -6.358 -24.603 1.00 93.06 106 ASP A N 1
ATOM 778 C CA . ASP A 1 106 ? 22.823 -5.141 -24.819 1.00 93.06 106 ASP A CA 1
ATOM 779 C C . ASP A 1 106 ? 23.334 -4.595 -23.488 1.00 93.06 106 ASP A C 1
ATOM 781 O O . ASP A 1 106 ? 24.517 -4.316 -23.368 1.00 93.06 106 ASP A O 1
ATOM 785 N N . ILE A 1 107 ? 22.466 -4.494 -22.475 1.00 91.00 107 ILE A N 1
ATOM 786 C CA . ILE A 1 107 ? 22.836 -3.974 -21.150 1.00 91.00 107 ILE A CA 1
ATOM 787 C C . ILE A 1 107 ? 23.805 -4.910 -20.421 1.00 91.00 107 ILE A C 1
ATOM 789 O O . ILE A 1 107 ? 24.727 -4.453 -19.752 1.00 91.00 107 ILE A O 1
ATOM 793 N N . GLY A 1 108 ? 23.562 -6.219 -20.480 1.00 90.31 108 GLY A N 1
ATOM 794 C CA . GLY A 1 108 ? 24.304 -7.205 -19.697 1.00 90.31 108 GLY A CA 1
ATOM 795 C C . GLY A 1 108 ? 25.645 -7.608 -20.307 1.00 90.31 108 GLY A C 1
ATOM 796 O O . GLY A 1 108 ? 26.520 -8.078 -19.582 1.00 90.31 108 GLY A O 1
ATOM 797 N N . LEU A 1 109 ? 25.800 -7.459 -21.625 1.00 93.50 109 LEU A N 1
ATOM 798 C CA . LEU A 1 109 ? 26.989 -7.884 -22.368 1.00 93.50 109 LEU A CA 1
ATOM 799 C C . LEU A 1 109 ? 27.822 -6.709 -22.883 1.00 93.50 109 LEU A C 1
ATOM 801 O O . LEU A 1 109 ? 28.950 -6.923 -23.339 1.00 93.50 109 LEU A O 1
ATOM 805 N N . SER A 1 110 ? 27.316 -5.475 -22.813 1.00 89.31 110 SER A N 1
ATOM 806 C CA . SER A 1 110 ? 28.126 -4.304 -23.115 1.00 89.31 110 SER A CA 1
ATOM 807 C C . SER A 1 110 ? 29.217 -4.129 -22.058 1.00 89.31 110 SER A C 1
ATOM 809 O O . SER A 1 110 ? 28.965 -4.107 -20.858 1.00 89.31 110 SER A O 1
ATOM 811 N N . GLY A 1 111 ? 30.463 -3.969 -22.507 1.00 91.81 111 GLY A N 1
ATOM 812 C CA . GLY A 1 111 ? 31.528 -3.443 -21.650 1.00 91.81 111 GLY A CA 1
ATOM 813 C C . GLY A 1 111 ? 31.195 -2.061 -21.050 1.00 91.81 111 GLY A C 1
ATOM 814 O O . GLY A 1 111 ? 31.440 -1.873 -19.859 1.00 91.81 111 GLY A O 1
ATOM 815 N N . PRO A 1 112 ? 30.663 -1.091 -21.829 1.00 93.25 112 PRO A N 1
ATOM 816 C CA . PRO A 1 112 ? 30.206 0.199 -21.296 1.00 93.25 112 PRO A CA 1
ATOM 817 C C . PRO A 1 112 ? 28.793 0.140 -20.686 1.00 93.25 112 PRO A C 1
ATOM 819 O O . PRO A 1 112 ? 28.004 -0.740 -21.020 1.00 93.25 112 PRO A O 1
ATOM 822 N N . ASP A 1 113 ? 28.453 1.114 -19.835 1.00 93.00 113 ASP A N 1
ATOM 823 C CA . ASP A 1 113 ? 27.108 1.272 -19.259 1.00 93.00 113 ASP A CA 1
ATOM 824 C C . ASP A 1 113 ? 26.190 2.050 -20.217 1.00 93.00 113 ASP A C 1
ATOM 826 O O . ASP A 1 113 ? 26.097 3.280 -20.187 1.00 93.00 113 ASP A O 1
ATOM 830 N N . LEU A 1 114 ? 25.485 1.308 -21.073 1.00 94.56 114 LEU A N 1
ATOM 831 C CA . LEU A 1 114 ? 24.611 1.883 -22.098 1.00 94.56 114 LEU A CA 1
ATOM 832 C C . LEU A 1 114 ? 23.396 2.634 -21.525 1.00 94.56 114 LEU A C 1
ATOM 834 O O . LEU A 1 114 ? 22.838 3.505 -22.201 1.00 94.56 114 LEU A O 1
ATOM 838 N N . LEU A 1 115 ? 22.956 2.309 -20.303 1.00 92.88 115 LEU A N 1
ATOM 839 C CA . LEU A 1 115 ? 21.866 3.034 -19.645 1.00 92.88 115 LEU A CA 1
ATOM 840 C C . LEU A 1 115 ? 22.358 4.396 -19.163 1.00 92.88 115 LEU A C 1
ATOM 842 O O . LEU A 1 115 ? 21.686 5.402 -19.404 1.00 92.88 115 LEU A O 1
ATOM 846 N N . ALA A 1 116 ? 23.534 4.437 -18.532 1.00 92.38 116 ALA A N 1
ATOM 847 C CA . ALA A 1 116 ? 24.164 5.686 -18.129 1.00 92.38 116 ALA A CA 1
ATOM 848 C C . ALA A 1 116 ? 24.441 6.588 -19.339 1.00 92.38 116 ALA A C 1
ATOM 850 O O . ALA A 1 116 ? 24.093 7.767 -19.292 1.00 92.38 116 ALA A O 1
ATOM 851 N N . ASP A 1 117 ? 24.966 6.039 -20.440 1.00 93.31 117 ASP A N 1
ATOM 852 C CA . ASP A 1 117 ? 25.235 6.798 -21.669 1.00 93.31 117 ASP A CA 1
ATOM 853 C C . ASP A 1 117 ? 23.976 7.500 -22.199 1.00 93.31 117 ASP A C 1
ATOM 855 O O . ASP A 1 117 ? 24.010 8.679 -22.557 1.00 93.31 117 ASP A O 1
ATOM 859 N N . LYS A 1 118 ? 22.832 6.803 -22.200 1.00 93.00 118 LYS A N 1
ATOM 860 C CA . LYS A 1 118 ? 21.547 7.385 -22.614 1.00 93.00 118 LYS A CA 1
ATOM 861 C C . LYS A 1 118 ? 21.029 8.426 -21.624 1.00 93.00 118 LYS A C 1
ATOM 863 O O . LYS A 1 118 ? 20.600 9.497 -22.048 1.00 93.00 118 LYS A O 1
ATOM 868 N N . LEU A 1 119 ? 21.064 8.133 -20.323 1.00 93.00 119 LEU A N 1
ATOM 869 C CA . LEU A 1 119 ? 20.541 9.024 -19.279 1.00 93.00 119 LEU A CA 1
ATOM 870 C C . LEU A 1 119 ? 21.375 10.304 -19.117 1.00 93.00 119 LEU A C 1
ATOM 872 O O . LEU A 1 119 ? 20.840 11.338 -18.720 1.00 93.00 119 LEU A O 1
ATOM 876 N N . LEU A 1 120 ? 22.670 10.245 -19.434 1.00 92.88 120 LEU A N 1
ATOM 877 C CA . LEU A 1 120 ? 23.626 11.344 -19.276 1.00 92.88 120 LEU A CA 1
ATOM 878 C C . LEU A 1 120 ? 23.968 12.054 -20.593 1.00 92.88 120 LEU A C 1
ATOM 880 O O . LEU A 1 120 ? 24.773 12.986 -20.586 1.00 92.88 120 LEU A O 1
ATOM 884 N N . ALA A 1 121 ? 23.342 11.675 -21.713 1.00 90.62 121 ALA A N 1
ATOM 885 C CA . ALA A 1 121 ? 23.624 12.235 -23.039 1.00 90.62 121 ALA A CA 1
ATOM 886 C C . ALA A 1 121 ? 23.509 13.774 -23.100 1.00 90.62 121 ALA A C 1
ATOM 888 O O . ALA A 1 121 ? 24.171 14.419 -23.911 1.00 90.62 121 ALA A O 1
ATOM 889 N N . GLY A 1 122 ? 22.698 14.377 -22.223 1.00 85.81 122 GLY A N 1
ATOM 890 C CA . GLY A 1 122 ? 22.543 15.830 -22.107 1.00 85.81 122 GLY A CA 1
ATOM 891 C C . GLY A 1 122 ? 23.698 16.569 -21.412 1.00 85.81 122 GLY A C 1
ATOM 892 O O . GLY A 1 122 ? 23.632 17.790 -21.294 1.00 85.81 122 GLY A O 1
ATOM 893 N N . GLY A 1 123 ? 24.727 15.870 -20.914 1.00 81.31 123 GLY A N 1
ATOM 894 C CA . GLY A 1 123 ? 25.918 16.460 -20.278 1.00 81.31 123 GLY A CA 1
ATOM 895 C C . GLY A 1 123 ? 25.717 17.032 -18.864 1.00 81.31 123 GLY A C 1
ATOM 896 O O . GLY A 1 123 ? 26.678 17.505 -18.250 1.00 81.31 123 GLY A O 1
ATOM 897 N N . ASN A 1 124 ? 24.492 16.958 -18.340 1.00 82.31 124 ASN A N 1
ATOM 898 C CA . ASN A 1 124 ? 24.070 17.445 -17.026 1.00 82.31 124 ASN A CA 1
ATOM 899 C C . ASN A 1 124 ? 23.561 16.285 -16.152 1.00 82.31 124 ASN A C 1
ATOM 901 O O . ASN A 1 124 ? 23.598 15.126 -16.566 1.00 82.31 124 ASN A O 1
ATOM 905 N N . ASP A 1 125 ? 23.074 16.598 -14.948 1.00 87.31 125 ASP A N 1
ATOM 906 C CA . ASP A 1 125 ? 22.361 15.622 -14.121 1.00 87.31 125 ASP A CA 1
ATOM 907 C C . ASP A 1 125 ? 21.212 14.969 -14.913 1.00 87.31 125 ASP A C 1
ATOM 909 O O . ASP A 1 125 ? 20.468 15.679 -15.601 1.00 87.31 125 ASP A O 1
ATOM 913 N N . PRO A 1 126 ? 21.034 13.640 -14.804 1.00 89.88 126 PRO A N 1
ATOM 914 C CA . PRO A 1 126 ? 19.964 12.954 -15.507 1.00 89.88 126 PRO A CA 1
ATOM 915 C C . PRO A 1 126 ? 18.609 13.367 -14.924 1.00 89.88 126 PRO A C 1
ATOM 917 O O . PRO A 1 126 ? 18.481 13.607 -13.717 1.00 89.88 126 PRO A O 1
ATOM 920 N N . ASP A 1 127 ? 17.585 13.422 -15.774 1.00 88.56 127 ASP A N 1
ATOM 921 C CA . ASP A 1 127 ? 16.214 13.693 -15.342 1.00 88.56 127 ASP A CA 1
ATOM 922 C C . ASP A 1 127 ? 15.750 12.594 -14.362 1.00 88.56 127 ASP A C 1
ATOM 924 O O . ASP A 1 127 ? 15.665 11.427 -14.759 1.00 88.56 127 ASP A O 1
ATOM 928 N N . PRO A 1 128 ? 15.419 12.924 -13.095 1.00 89.81 128 PRO A N 1
ATOM 929 C CA . PRO A 1 128 ? 14.968 11.939 -12.115 1.00 89.81 128 PRO A CA 1
ATOM 930 C C . PRO A 1 128 ? 13.766 11.108 -12.577 1.00 89.81 128 PRO A C 1
ATOM 932 O O . PRO A 1 128 ? 13.648 9.948 -12.186 1.00 89.81 128 PRO A O 1
ATOM 935 N N . VAL A 1 129 ? 12.884 11.673 -13.409 1.00 88.56 129 VAL A N 1
ATOM 936 C CA . VAL A 1 129 ? 11.720 10.956 -13.947 1.00 88.56 129 VAL A CA 1
ATOM 937 C C . VAL A 1 129 ? 12.154 9.913 -14.976 1.00 88.56 129 VAL A C 1
ATOM 939 O O . VAL A 1 129 ? 11.671 8.778 -14.945 1.00 88.56 129 VAL A O 1
ATOM 942 N N . GLN A 1 130 ? 13.111 10.247 -15.844 1.00 88.75 130 GLN A N 1
ATOM 943 C CA . GLN A 1 130 ? 13.681 9.285 -16.791 1.00 88.75 130 GLN A CA 1
ATOM 944 C C . GLN A 1 130 ? 14.463 8.190 -16.071 1.00 88.75 130 GLN A C 1
ATOM 946 O O . GLN A 1 130 ? 14.284 7.020 -16.382 1.00 88.75 130 GLN A O 1
ATOM 951 N N . VAL A 1 131 ? 15.263 8.541 -15.059 1.00 90.38 131 VAL A N 1
ATOM 952 C CA . VAL A 1 131 ? 15.996 7.550 -14.253 1.00 90.38 131 VAL A CA 1
ATOM 953 C C . VAL A 1 131 ? 15.028 6.580 -13.577 1.00 90.38 131 VAL A C 1
ATOM 955 O O . VAL A 1 131 ? 15.222 5.370 -13.654 1.00 90.38 131 VAL A O 1
ATOM 958 N N . ARG A 1 132 ? 13.963 7.097 -12.950 1.00 87.94 132 ARG A N 1
ATOM 959 C CA . ARG A 1 132 ? 12.942 6.280 -12.277 1.00 87.94 132 ARG A CA 1
ATOM 960 C C . ARG A 1 132 ? 12.259 5.301 -13.232 1.00 87.94 132 ARG A C 1
ATOM 962 O O . ARG A 1 132 ? 11.964 4.181 -12.836 1.00 87.94 132 ARG A O 1
ATOM 969 N N . SER A 1 133 ? 11.981 5.736 -14.456 1.00 88.06 133 SER A N 1
ATOM 970 C CA . SER A 1 133 ? 11.234 4.953 -15.444 1.00 88.06 133 SER A CA 1
ATOM 971 C C . SER A 1 133 ? 12.122 4.102 -16.359 1.00 88.06 133 SER A C 1
ATOM 973 O O . SER A 1 133 ? 11.606 3.256 -17.086 1.00 88.06 133 SER A O 1
ATOM 975 N N . ALA A 1 134 ? 13.449 4.273 -16.302 1.00 89.94 134 ALA A N 1
ATOM 976 C CA . ALA A 1 134 ? 14.399 3.594 -17.179 1.00 89.94 134 ALA A CA 1
ATOM 977 C C . ALA A 1 134 ? 14.356 2.070 -17.043 1.00 89.94 134 ALA A C 1
ATOM 979 O O . ALA A 1 134 ? 14.488 1.380 -18.046 1.00 89.94 134 ALA A O 1
ATOM 980 N N . ALA A 1 135 ? 14.154 1.530 -15.842 1.00 88.06 135 ALA A N 1
ATOM 981 C CA . ALA A 1 135 ? 14.051 0.092 -15.620 1.00 88.06 135 ALA A CA 1
ATOM 982 C C . ALA A 1 135 ? 12.723 -0.256 -14.933 1.00 88.06 135 ALA A C 1
ATOM 984 O O . ALA A 1 135 ? 12.292 0.471 -14.034 1.00 88.06 135 ALA A O 1
ATOM 985 N N . PRO A 1 136 ? 12.075 -1.375 -15.302 1.00 86.12 136 PRO A N 1
ATOM 986 C CA . PRO A 1 136 ? 10.913 -1.865 -14.580 1.00 86.12 136 PRO A CA 1
ATOM 987 C C . PRO A 1 136 ? 11.241 -2.140 -13.100 1.00 86.12 136 PRO A C 1
ATOM 989 O O . PRO A 1 136 ? 12.337 -2.623 -12.794 1.00 86.12 136 PRO A O 1
ATOM 992 N N . PRO A 1 137 ? 10.288 -1.928 -12.174 1.00 85.06 137 PRO A N 1
ATOM 993 C CA . PRO A 1 137 ? 10.452 -2.287 -10.770 1.00 85.06 137 PRO A CA 1
ATOM 994 C C . PRO A 1 137 ? 10.828 -3.759 -10.584 1.00 85.06 137 PRO A C 1
ATOM 996 O O . PRO A 1 137 ? 10.404 -4.638 -11.347 1.00 85.06 137 PRO A O 1
ATOM 999 N N . GLN A 1 138 ? 11.579 -4.054 -9.523 1.00 77.38 138 GLN A N 1
ATOM 1000 C CA . GLN A 1 138 ? 11.886 -5.433 -9.150 1.00 77.38 138 GLN A CA 1
ATOM 1001 C C . GLN A 1 138 ? 10.588 -6.215 -8.901 1.00 77.38 138 GLN A C 1
ATOM 1003 O O . GLN A 1 138 ? 9.675 -5.752 -8.222 1.00 77.38 138 GLN A O 1
ATOM 1008 N N . GLY A 1 139 ? 10.493 -7.410 -9.486 1.00 73.75 139 GLY A N 1
ATOM 1009 C CA . GLY A 1 139 ? 9.281 -8.230 -9.426 1.00 73.75 139 GLY A CA 1
ATOM 1010 C C . GLY A 1 139 ? 8.201 -7.873 -10.454 1.00 73.75 139 GLY A C 1
ATOM 1011 O O . GLY A 1 139 ? 7.163 -8.525 -10.453 1.00 73.75 139 GLY A O 1
ATOM 1012 N N . SER A 1 140 ? 8.421 -6.905 -11.349 1.00 77.88 140 SER A N 1
ATOM 1013 C CA . SER A 1 140 ? 7.504 -6.603 -12.467 1.00 77.88 140 SER A CA 1
ATOM 1014 C C . SER A 1 140 ? 7.338 -7.756 -13.461 1.00 77.88 140 SER A C 1
ATOM 1016 O O . SER A 1 140 ? 6.282 -7.895 -14.075 1.00 77.88 140 SER A O 1
ATOM 1018 N N . ALA A 1 141 ? 8.357 -8.608 -13.593 1.00 69.75 141 ALA A N 1
ATOM 1019 C CA . ALA A 1 141 ? 8.296 -9.784 -14.446 1.00 69.75 141 ALA A CA 1
ATOM 1020 C C . ALA A 1 141 ? 7.209 -10.770 -13.969 1.00 69.75 141 ALA A C 1
ATOM 1022 O O . ALA A 1 141 ? 7.070 -10.993 -12.760 1.00 69.75 141 ALA A O 1
ATOM 1023 N N . PRO A 1 142 ? 6.474 -11.410 -14.897 1.00 60.84 142 PRO A N 1
ATOM 1024 C CA . PRO A 1 142 ? 5.495 -12.423 -14.539 1.00 60.84 142 PRO A CA 1
ATOM 1025 C C . PRO A 1 142 ? 6.165 -13.570 -13.773 1.00 60.84 142 PRO A C 1
ATOM 1027 O O . PRO A 1 142 ? 7.285 -13.991 -14.080 1.00 60.84 142 PRO A O 1
ATOM 1030 N N . GLN A 1 143 ? 5.466 -14.080 -12.760 1.00 60.09 143 GLN A N 1
ATOM 1031 C CA . GLN A 1 143 ? 5.903 -15.240 -11.992 1.00 60.09 143 GLN A CA 1
ATOM 1032 C C . GLN A 1 143 ? 6.128 -16.419 -12.952 1.00 60.09 143 GLN A C 1
ATOM 1034 O O . GLN A 1 143 ? 5.203 -16.844 -13.640 1.00 60.09 143 GLN A O 1
ATOM 1039 N N . GLN A 1 144 ? 7.345 -16.969 -12.988 1.00 54.62 144 GLN A N 1
ATOM 1040 C CA . GLN A 1 144 ? 7.592 -18.214 -13.716 1.00 54.62 144 GLN A CA 1
ATOM 1041 C C . GLN A 1 144 ? 6.776 -19.343 -13.071 1.00 54.62 144 GLN A C 1
ATOM 1043 O O . GLN A 1 144 ? 6.782 -19.490 -11.847 1.00 54.62 144 GLN A O 1
ATOM 1048 N N . GLU A 1 145 ? 6.107 -20.157 -13.894 1.00 49.44 145 GLU A N 1
ATOM 1049 C CA . GLU A 1 145 ? 5.217 -21.250 -13.461 1.00 49.44 145 GLU A CA 1
ATOM 1050 C C . GLU A 1 145 ? 5.901 -22.290 -12.554 1.00 49.44 145 GLU A C 1
ATOM 1052 O O . GLU A 1 145 ? 5.231 -23.041 -11.848 1.00 49.44 145 GLU A O 1
ATOM 1057 N N . ARG A 1 146 ? 7.240 -22.343 -12.544 1.00 42.53 146 ARG A N 1
ATOM 1058 C CA . ARG A 1 146 ? 8.028 -23.289 -11.749 1.00 42.53 146 ARG A CA 1
ATOM 1059 C C . ARG A 1 146 ? 8.877 -22.552 -10.712 1.00 42.53 146 ARG A C 1
ATOM 1061 O O . ARG A 1 146 ? 9.936 -22.025 -11.031 1.00 42.53 146 ARG A O 1
AT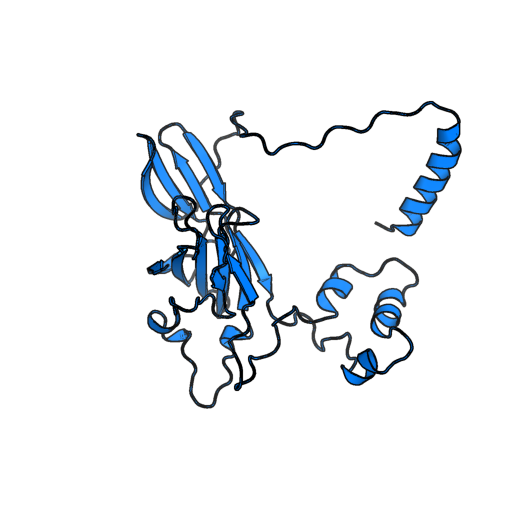OM 1068 N N . GLY A 1 147 ? 8.428 -22.538 -9.457 1.00 50.88 147 GLY A N 1
ATOM 1069 C CA . GLY A 1 147 ? 9.207 -22.024 -8.325 1.00 50.88 147 GLY A CA 1
ATOM 1070 C C . GLY A 1 147 ? 8.355 -21.628 -7.119 1.00 50.88 147 GLY A C 1
ATOM 1071 O O . GLY A 1 147 ? 7.133 -21.522 -7.214 1.00 50.88 147 GLY A O 1
ATOM 1072 N N . ARG A 1 148 ? 9.002 -21.386 -5.967 1.00 57.44 148 ARG A N 1
ATOM 1073 C CA . ARG A 1 148 ? 8.355 -20.699 -4.834 1.00 57.44 148 ARG A CA 1
ATOM 1074 C C . ARG A 1 148 ? 7.888 -19.318 -5.320 1.00 57.44 148 ARG A C 1
ATOM 1076 O O . ARG A 1 148 ? 8.630 -18.651 -6.043 1.00 57.44 148 ARG A O 1
ATOM 1083 N N . GLY A 1 149 ? 6.674 -18.905 -4.946 1.00 63.78 149 GLY A N 1
ATOM 1084 C CA . GLY A 1 149 ? 6.149 -17.577 -5.286 1.00 63.78 149 GLY A CA 1
ATOM 1085 C C . GLY A 1 149 ? 7.168 -16.487 -4.941 1.00 63.78 149 GLY A C 1
ATOM 1086 O O . GLY A 1 149 ? 7.738 -16.513 -3.848 1.00 63.78 149 GLY A O 1
ATOM 1087 N N . ARG A 1 150 ? 7.439 -15.559 -5.863 1.00 76.69 150 ARG A N 1
ATOM 1088 C CA . ARG A 1 150 ? 8.267 -14.389 -5.568 1.00 76.69 150 ARG A CA 1
ATOM 1089 C C . ARG A 1 150 ? 7.406 -13.427 -4.762 1.00 76.69 150 ARG A C 1
ATOM 1091 O O . ARG A 1 150 ? 6.385 -12.938 -5.243 1.00 76.69 150 ARG A O 1
ATOM 1098 N N . TRP A 1 151 ? 7.782 -13.219 -3.509 1.00 85.25 151 TRP A N 1
ATOM 1099 C CA . TRP A 1 151 ? 7.190 -12.169 -2.698 1.00 85.25 151 TRP A CA 1
ATOM 1100 C C . TRP A 1 151 ? 7.761 -10.816 -3.123 1.00 85.25 151 TRP A C 1
ATOM 1102 O O . TRP A 1 151 ? 8.887 -10.734 -3.614 1.00 85.25 151 TRP A O 1
ATOM 1112 N N . THR A 1 152 ? 6.951 -9.770 -3.005 1.00 84.12 152 THR A N 1
ATOM 1113 C CA . THR A 1 152 ? 7.291 -8.405 -3.441 1.00 84.12 152 THR A CA 1
ATOM 1114 C C . THR A 1 152 ? 7.556 -7.479 -2.264 1.00 84.12 152 THR A C 1
ATOM 1116 O O . THR A 1 152 ? 8.200 -6.450 -2.423 1.00 84.12 152 THR A O 1
ATOM 1119 N N . THR A 1 153 ? 7.056 -7.836 -1.085 1.00 89.81 153 THR A N 1
ATOM 1120 C CA . THR A 1 153 ? 7.342 -7.159 0.179 1.00 89.81 153 THR A CA 1
ATOM 1121 C C . THR A 1 153 ? 7.116 -8.138 1.332 1.00 89.81 153 THR A C 1
ATOM 1123 O O . THR A 1 153 ? 6.820 -9.315 1.112 1.00 89.81 153 THR A O 1
ATOM 1126 N N . PHE A 1 154 ? 7.266 -7.671 2.560 1.00 93.00 154 PHE A N 1
ATOM 1127 C CA . PHE A 1 154 ? 7.020 -8.437 3.768 1.00 93.00 154 PHE A CA 1
ATOM 1128 C C . PHE A 1 154 ? 6.495 -7.520 4.871 1.00 93.00 154 PHE A C 1
ATOM 1130 O O . PHE A 1 154 ? 6.663 -6.301 4.816 1.00 93.00 154 PHE A O 1
ATOM 1137 N N . VAL A 1 155 ? 5.878 -8.119 5.883 1.00 93.69 155 VAL A N 1
ATOM 1138 C CA . VAL A 1 155 ? 5.639 -7.457 7.168 1.00 93.69 155 VAL A CA 1
ATOM 1139 C C . VAL A 1 155 ? 6.420 -8.182 8.254 1.00 93.69 155 VAL A C 1
ATOM 1141 O O . VAL A 1 155 ? 6.559 -9.405 8.227 1.00 93.69 155 VAL A O 1
ATOM 1144 N N . GLY A 1 156 ? 6.964 -7.405 9.181 1.00 91.75 156 GLY A N 1
ATOM 1145 C CA . GLY A 1 156 ? 7.727 -7.887 10.320 1.00 91.75 156 GLY A CA 1
ATOM 1146 C C . GLY A 1 156 ? 7.344 -7.117 11.573 1.00 91.75 156 GLY A C 1
ATOM 1147 O O . GLY A 1 156 ? 6.843 -5.991 11.494 1.00 91.75 156 GLY A O 1
ATOM 1148 N N . THR A 1 157 ? 7.594 -7.729 12.721 1.00 90.31 157 THR A N 1
ATOM 1149 C CA . THR A 1 157 ? 7.433 -7.118 14.043 1.00 90.31 157 THR A CA 1
ATOM 1150 C C . THR A 1 157 ? 8.745 -7.262 14.810 1.00 90.31 157 THR A C 1
ATOM 1152 O O . THR A 1 157 ? 9.641 -7.989 14.381 1.00 90.31 157 THR A O 1
ATOM 1155 N N . LYS A 1 158 ? 8.915 -6.532 15.917 1.00 89.94 158 LYS A N 1
ATOM 1156 C CA . LYS A 1 158 ? 10.150 -6.639 16.721 1.00 89.94 158 LYS A CA 1
ATOM 1157 C C . LYS A 1 158 ? 10.157 -7.910 17.581 1.00 89.94 158 LYS A C 1
ATOM 1159 O O . LYS A 1 158 ? 11.197 -8.287 18.113 1.00 89.94 158 LYS A O 1
ATOM 1164 N N . GLU A 1 159 ? 8.990 -8.520 17.753 1.00 88.81 159 GLU A N 1
ATOM 1165 C CA . GLU A 1 159 ? 8.731 -9.689 18.582 1.00 88.81 159 GLU A CA 1
ATOM 1166 C C . GLU A 1 159 ? 9.138 -10.995 17.885 1.00 88.81 159 GLU A C 1
ATOM 1168 O O . GLU A 1 159 ? 9.663 -11.893 18.546 1.00 88.81 159 GLU A O 1
ATOM 1173 N N . ALA A 1 160 ? 8.949 -11.082 16.563 1.00 92.06 160 ALA A N 1
ATOM 1174 C CA . ALA A 1 160 ? 9.197 -12.285 15.775 1.00 92.06 160 ALA A CA 1
ATOM 1175 C C . ALA A 1 160 ? 10.589 -12.311 15.117 1.00 92.06 160 ALA A C 1
ATOM 1177 O O . ALA A 1 160 ? 11.161 -11.285 14.752 1.00 92.06 160 ALA A O 1
ATOM 1178 N N . HIS A 1 161 ? 11.135 -13.515 14.941 1.00 93.00 161 HIS A N 1
ATOM 1179 C CA . HIS A 1 161 ? 12.402 -13.768 14.246 1.00 93.00 161 HIS A CA 1
ATOM 1180 C C . HIS A 1 161 ? 12.239 -13.990 12.736 1.00 93.00 161 HIS A C 1
ATOM 1182 O O . HIS A 1 161 ? 13.233 -13.948 12.012 1.00 93.00 161 HIS A O 1
ATOM 1188 N N . ASP A 1 162 ? 11.013 -14.239 12.274 1.00 91.19 162 ASP A N 1
ATOM 1189 C CA . ASP A 1 162 ? 10.668 -14.391 10.859 1.00 91.19 162 ASP A CA 1
ATOM 1190 C C . ASP A 1 162 ? 9.855 -13.182 10.366 1.00 91.19 162 ASP A C 1
ATOM 1192 O O . ASP A 1 162 ? 9.487 -12.292 11.135 1.00 91.19 162 ASP A O 1
ATOM 1196 N N . VAL A 1 163 ? 9.570 -13.147 9.069 1.00 92.50 163 VAL A N 1
ATOM 1197 C CA . VAL A 1 163 ? 8.696 -12.166 8.425 1.00 92.50 163 VAL A CA 1
ATOM 1198 C C . VAL A 1 163 ? 7.550 -12.880 7.725 1.00 92.50 163 VAL A C 1
ATOM 1200 O O . VAL A 1 163 ? 7.713 -13.998 7.244 1.00 92.50 163 VAL A O 1
ATOM 1203 N N . THR A 1 164 ? 6.398 -12.228 7.579 1.00 93.12 164 THR A N 1
ATOM 1204 C CA . THR A 1 1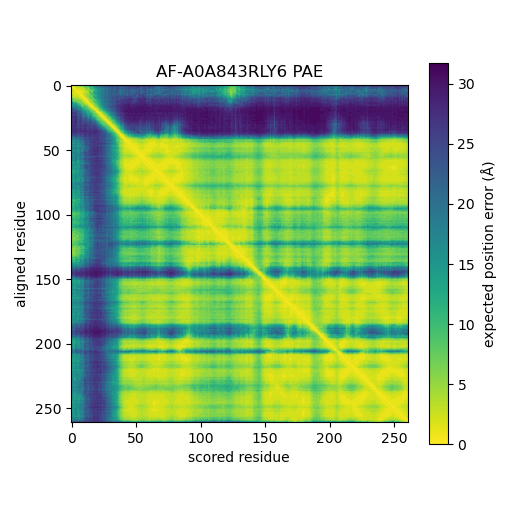64 ? 5.349 -12.732 6.684 1.00 93.12 164 THR A CA 1
ATOM 1205 C C . THR A 1 164 ? 5.604 -12.205 5.274 1.00 93.12 164 THR A C 1
ATOM 1207 O O . THR A 1 164 ? 5.464 -10.997 5.045 1.00 93.12 164 THR A O 1
ATOM 1210 N N . PRO A 1 165 ? 5.936 -13.063 4.292 1.00 92.44 165 PRO A N 1
ATOM 1211 C CA . PRO A 1 165 ? 6.094 -12.622 2.916 1.00 92.44 165 PRO A CA 1
ATOM 1212 C C . PRO A 1 165 ? 4.734 -12.244 2.323 1.00 92.44 165 PRO A C 1
ATOM 1214 O O . PRO A 1 165 ? 3.759 -12.992 2.444 1.00 92.44 165 PRO A O 1
ATOM 1217 N N . VAL A 1 166 ? 4.692 -11.110 1.629 1.00 91.25 166 VAL A N 1
ATOM 1218 C CA . VAL A 1 166 ? 3.528 -10.637 0.878 1.00 91.25 166 VAL A CA 1
ATOM 1219 C C . VAL A 1 166 ? 3.823 -10.796 -0.611 1.00 91.25 166 VAL A C 1
ATOM 1221 O O . VAL A 1 166 ? 4.774 -10.225 -1.155 1.00 91.25 166 VAL A O 1
ATOM 1224 N N . TYR A 1 167 ? 3.019 -11.620 -1.273 1.00 88.12 167 TYR A N 1
ATOM 1225 C CA . TYR A 1 167 ? 3.133 -11.921 -2.696 1.00 88.12 167 TYR A CA 1
ATOM 1226 C C . TYR A 1 167 ? 2.507 -10.825 -3.557 1.00 88.12 167 TYR A C 1
ATOM 1228 O O . TYR A 1 167 ? 1.735 -10.003 -3.073 1.00 88.12 167 TYR A O 1
ATOM 1236 N N . ALA A 1 168 ? 2.807 -10.853 -4.858 1.00 82.50 168 ALA A N 1
ATOM 1237 C CA . ALA A 1 168 ? 2.356 -9.858 -5.830 1.00 82.50 168 ALA A CA 1
ATOM 1238 C C . ALA A 1 168 ? 0.848 -9.541 -5.760 1.00 82.50 168 ALA A C 1
ATOM 1240 O O . ALA A 1 168 ? 0.458 -8.391 -5.907 1.00 82.50 168 ALA A O 1
ATOM 1241 N N . ALA A 1 169 ? -0.007 -10.528 -5.486 1.00 80.00 169 ALA A N 1
ATOM 1242 C CA . ALA A 1 169 ? -1.451 -10.322 -5.370 1.00 80.00 169 ALA A CA 1
ATOM 1243 C C . ALA A 1 169 ? -1.906 -9.711 -4.023 1.00 80.00 169 ALA A C 1
ATOM 1245 O O . ALA A 1 169 ? -3.098 -9.699 -3.731 1.00 80.00 169 ALA A O 1
ATOM 1246 N N . GLY A 1 170 ? -0.983 -9.283 -3.157 1.00 87.38 170 GLY A N 1
ATOM 1247 C CA . GLY A 1 170 ? -1.278 -8.882 -1.777 1.00 87.38 170 GLY A CA 1
ATOM 1248 C C . GLY A 1 170 ? -1.626 -10.058 -0.860 1.00 87.38 170 GLY A C 1
ATOM 1249 O O . GLY A 1 170 ? -2.066 -9.856 0.268 1.00 87.38 170 GLY A O 1
ATOM 1250 N N . SER A 1 171 ? -1.457 -11.292 -1.341 1.00 89.81 171 SER A N 1
ATOM 1251 C CA . SER A 1 171 ? -1.665 -12.513 -0.568 1.00 89.81 171 SER A CA 1
ATOM 1252 C C . SER A 1 171 ? -0.479 -12.820 0.337 1.00 89.81 171 SER A C 1
ATOM 1254 O O . SER A 1 171 ? 0.655 -12.442 0.044 1.00 89.81 171 SER A O 1
ATOM 1256 N N . THR A 1 172 ? -0.719 -13.616 1.371 1.00 91.62 172 THR A N 1
ATOM 1257 C CA . THR A 1 172 ? 0.326 -14.329 2.116 1.00 91.62 172 THR A CA 1
ATOM 1258 C C . THR A 1 172 ? 0.227 -15.822 1.808 1.00 91.62 172 THR A C 1
ATOM 1260 O O . THR A 1 172 ? -0.536 -16.248 0.939 1.00 91.62 172 THR A O 1
ATOM 1263 N N . ARG A 1 173 ? 1.017 -16.654 2.493 1.00 88.44 173 ARG A N 1
ATOM 1264 C CA . ARG A 1 173 ? 0.943 -18.112 2.320 1.00 88.44 173 ARG A CA 1
ATOM 1265 C C . ARG A 1 173 ? -0.403 -18.684 2.784 1.00 88.44 173 ARG A C 1
ATOM 1267 O O . ARG A 1 173 ? -0.834 -19.713 2.273 1.00 88.44 173 ARG A O 1
ATOM 1274 N N . THR A 1 174 ? -1.033 -18.029 3.752 1.00 90.25 174 THR A N 1
ATOM 1275 C CA . THR A 1 174 ? -2.238 -18.486 4.458 1.00 90.25 174 THR A CA 1
ATOM 1276 C C . THR A 1 174 ? -3.454 -17.599 4.193 1.00 90.25 174 THR A C 1
ATOM 1278 O O . THR A 1 174 ? -4.572 -18.016 4.478 1.00 90.25 174 THR A O 1
ATOM 1281 N N . TRP A 1 175 ? -3.268 -16.422 3.586 1.00 92.44 175 TRP A N 1
ATOM 1282 C CA . TRP A 1 175 ? -4.342 -15.531 3.153 1.00 92.44 175 TRP A CA 1
ATOM 1283 C C . TRP A 1 175 ? -4.320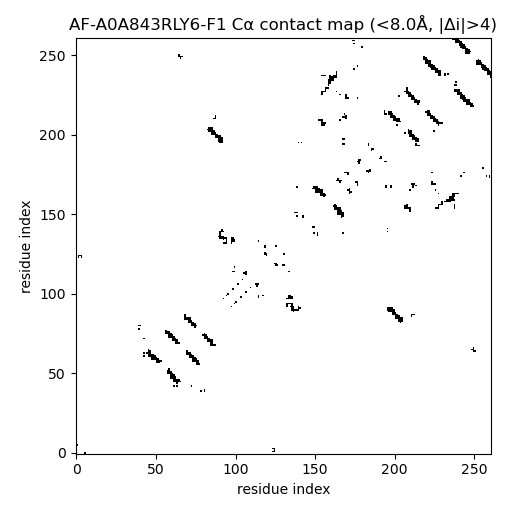 -15.320 1.638 1.00 92.44 175 TRP A C 1
ATOM 1285 O O . TRP A 1 175 ? -3.349 -14.798 1.090 1.00 92.44 175 TRP A O 1
ATOM 1295 N N . LEU A 1 176 ? -5.410 -15.679 0.956 1.00 91.44 176 LEU A N 1
ATOM 1296 C CA . LEU A 1 176 ? -5.544 -15.575 -0.499 1.00 91.44 176 LEU A CA 1
ATOM 1297 C C . LEU A 1 176 ? -6.760 -14.708 -0.863 1.00 91.44 176 LEU A C 1
ATOM 1299 O O . LEU A 1 176 ? -7.883 -15.218 -0.885 1.00 91.44 176 LEU A O 1
ATOM 1303 N N . PRO A 1 177 ? -6.584 -13.422 -1.224 1.00 90.50 177 PRO A N 1
ATOM 1304 C CA . PRO A 1 177 ? -7.721 -12.557 -1.527 1.00 90.50 177 PRO A CA 1
ATOM 1305 C C . PRO A 1 177 ? -8.600 -13.045 -2.687 1.00 90.50 177 PRO A C 1
ATOM 1307 O O . PRO A 1 177 ? -9.809 -12.825 -2.683 1.00 90.50 177 PRO A O 1
ATOM 1310 N N . SER A 1 178 ? -8.041 -13.788 -3.644 1.00 88.88 178 SER A N 1
ATOM 1311 C CA . SER A 1 178 ? -8.780 -14.387 -4.768 1.00 88.88 178 SER A CA 1
ATOM 1312 C C . SER A 1 178 ? -9.853 -15.408 -4.355 1.00 88.88 178 SER A C 1
ATOM 1314 O O . SER A 1 178 ? -10.763 -15.715 -5.136 1.00 88.88 178 SER A O 1
ATOM 1316 N N . GLN A 1 179 ? -9.807 -15.914 -3.118 1.00 91.12 179 GLN A N 1
ATOM 1317 C CA . GLN A 1 179 ? -10.893 -16.719 -2.556 1.00 91.12 179 GLN A CA 1
ATOM 1318 C C . GLN A 1 179 ? -12.158 -15.876 -2.357 1.00 91.12 179 GLN A C 1
ATOM 1320 O O . GLN A 1 179 ? -13.263 -16.348 -2.633 1.00 91.12 179 GLN A O 1
ATOM 1325 N N . HIS A 1 180 ? -11.989 -14.610 -1.973 1.00 93.44 180 HIS A N 1
ATOM 1326 C CA . HIS A 1 180 ? -13.074 -13.681 -1.675 1.00 93.44 180 HIS A CA 1
ATOM 1327 C C . HIS A 1 180 ? -13.435 -12.764 -2.846 1.00 93.44 180 HIS A C 1
ATOM 1329 O O . HIS A 1 180 ? -14.580 -12.321 -2.925 1.00 93.44 180 HIS A O 1
ATOM 1335 N N . PHE A 1 181 ? -12.502 -12.496 -3.757 1.00 92.81 181 PHE A N 1
ATOM 1336 C CA . PHE A 1 181 ? -12.690 -11.610 -4.908 1.00 92.81 181 PHE A CA 1
ATOM 1337 C C . PHE A 1 181 ? -12.483 -12.403 -6.206 1.00 92.81 181 PHE A C 1
ATOM 1339 O O . PHE A 1 181 ? -11.339 -12.602 -6.624 1.00 92.81 181 PHE A O 1
ATOM 1346 N N . PRO A 1 182 ? -13.568 -12.914 -6.825 1.00 90.00 182 PRO A N 1
ATOM 1347 C CA . PRO A 1 182 ? -13.498 -13.679 -8.067 1.00 90.00 182 PRO A CA 1
ATOM 1348 C C . PRO A 1 182 ? -12.792 -12.951 -9.210 1.00 90.00 182 PRO A C 1
ATOM 1350 O O . PRO A 1 182 ? -12.190 -13.615 -10.046 1.00 90.00 182 PRO A O 1
ATOM 1353 N N . GLU A 1 183 ? -12.825 -11.617 -9.218 1.00 87.81 183 GLU A N 1
ATOM 1354 C CA . GLU A 1 183 ? -12.137 -10.767 -10.192 1.00 87.81 183 GLU A CA 1
ATOM 1355 C C . GLU A 1 183 ? -10.628 -11.042 -10.233 1.00 87.81 183 GLU A C 1
ATOM 1357 O O . GLU A 1 183 ? -10.031 -10.995 -11.303 1.00 87.81 183 GLU A O 1
ATOM 1362 N N . LEU A 1 184 ? -10.036 -11.416 -9.091 1.00 85.19 184 LEU A N 1
ATOM 1363 C CA . LEU A 1 184 ? -8.607 -11.711 -8.953 1.00 85.19 184 LEU A CA 1
ATOM 1364 C C . LEU A 1 184 ? -8.229 -13.142 -9.350 1.00 85.19 184 LEU A C 1
ATOM 1366 O O . LEU A 1 184 ? -7.048 -13.506 -9.301 1.00 85.19 184 LEU A O 1
ATOM 1370 N N . ARG A 1 185 ? -9.208 -13.999 -9.659 1.00 82.31 185 ARG A N 1
ATOM 1371 C CA . ARG A 1 185 ? -8.927 -15.390 -10.020 1.00 82.31 185 ARG A CA 1
ATOM 1372 C C . ARG A 1 185 ? -8.309 -15.440 -11.417 1.00 82.31 185 ARG A C 1
ATOM 1374 O O . ARG A 1 185 ? -8.743 -14.711 -12.306 1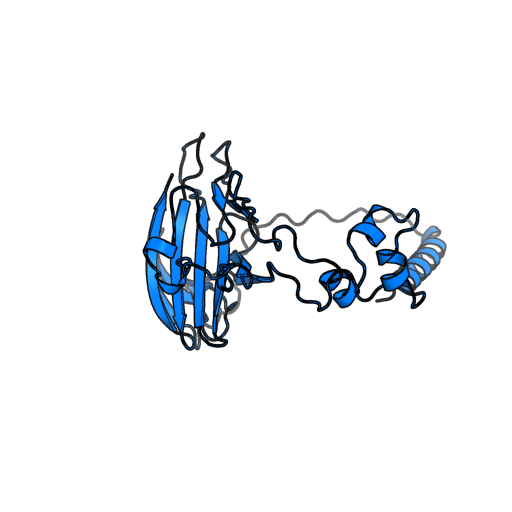.00 82.31 185 ARG A O 1
ATOM 1381 N N . PRO A 1 186 ? -7.321 -16.320 -11.638 1.00 71.75 186 PRO A N 1
ATOM 1382 C CA . PRO A 1 186 ? -6.785 -16.520 -12.972 1.00 71.75 186 PRO A CA 1
ATOM 1383 C C . PRO A 1 186 ? -7.891 -16.999 -13.914 1.00 71.75 186 PRO A C 1
ATOM 1385 O O . PRO A 1 186 ? -8.615 -17.947 -13.604 1.00 71.75 186 PRO A O 1
ATOM 1388 N N . VAL A 1 187 ? -7.995 -16.359 -15.076 1.00 69.38 187 VAL A N 1
ATOM 1389 C CA . VAL A 1 187 ? -8.833 -16.839 -16.175 1.00 69.38 187 VAL A CA 1
ATOM 1390 C C . VAL A 1 187 ? -8.003 -17.839 -16.987 1.00 69.38 187 VAL A C 1
ATOM 1392 O O . VAL A 1 187 ? -6.919 -17.476 -17.450 1.00 69.38 187 VAL A O 1
ATOM 1395 N N . PRO A 1 188 ? -8.456 -19.096 -17.164 1.00 68.44 188 PRO A N 1
ATOM 1396 C CA . PRO A 1 188 ? -7.727 -20.081 -17.957 1.00 68.44 188 PRO A CA 1
ATOM 1397 C C . PRO A 1 188 ? -7.398 -19.557 -19.361 1.00 68.44 188 PRO A C 1
ATOM 1399 O O . PRO A 1 188 ? -8.260 -19.006 -20.042 1.00 68.44 188 PRO A O 1
ATOM 1402 N N . GLY A 1 189 ? -6.145 -19.720 -19.792 1.00 60.44 189 GLY A N 1
ATOM 1403 C CA . GLY A 1 189 ? -5.67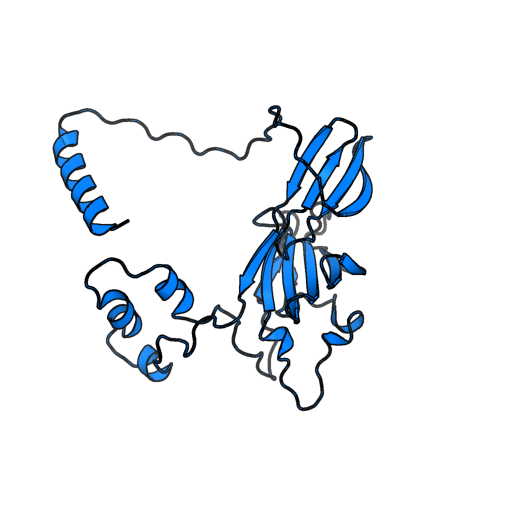6 -19.254 -21.102 1.00 60.44 189 GLY A CA 1
ATOM 1404 C C . GLY A 1 189 ? -5.379 -17.752 -21.196 1.00 60.44 189 GLY A C 1
ATOM 1405 O O . GLY A 1 189 ? -4.919 -17.301 -22.242 1.00 60.44 189 GLY A O 1
ATOM 1406 N N . GLN A 1 190 ? -5.583 -16.977 -20.126 1.00 59.16 190 GLN A N 1
ATOM 1407 C CA . GLN A 1 190 ? -5.153 -15.582 -20.047 1.00 59.16 190 GLN A CA 1
ATOM 1408 C C . GLN A 1 190 ? -3.989 -15.444 -19.063 1.00 59.16 190 GLN A C 1
ATOM 1410 O O . GLN A 1 190 ? -3.990 -16.039 -17.983 1.00 59.16 190 GLN A O 1
ATOM 1415 N N . ARG A 1 191 ? -2.994 -14.616 -19.410 1.00 57.97 191 ARG A N 1
ATOM 1416 C CA . ARG A 1 191 ? -2.054 -14.105 -18.400 1.00 57.97 191 ARG A CA 1
ATOM 1417 C C . ARG A 1 191 ? -2.845 -13.364 -17.324 1.00 57.97 191 ARG A C 1
ATOM 1419 O O . ARG A 1 191 ? -3.875 -12.764 -17.625 1.00 57.97 191 ARG A O 1
ATOM 1426 N N . GLN A 1 192 ? -2.366 -13.391 -16.081 1.00 63.44 192 GLN A N 1
ATOM 1427 C CA . GLN A 1 192 ? -2.974 -12.667 -14.959 1.00 63.44 192 GLN A CA 1
ATOM 1428 C C . GLN A 1 192 ? -2.747 -11.148 -15.104 1.00 63.44 192 GLN A C 1
ATOM 1430 O O . GLN A 1 192 ? -2.074 -10.533 -14.285 1.00 63.44 192 GLN A O 1
ATOM 1435 N N . GLN A 1 193 ? -3.317 -10.538 -16.148 1.00 58.09 193 GLN A N 1
ATOM 1436 C CA . GLN A 1 193 ? -3.100 -9.139 -16.540 1.00 58.09 193 GLN A CA 1
ATOM 1437 C C . GLN A 1 193 ? -3.402 -8.153 -15.401 1.00 58.09 193 GLN A C 1
ATOM 1439 O O . GLN A 1 193 ? -2.729 -7.137 -15.254 1.00 58.09 193 GLN A O 1
ATOM 1444 N N . GLN A 1 194 ? -4.372 -8.477 -14.542 1.00 59.97 194 GLN A N 1
ATOM 1445 C CA . GLN A 1 194 ? -4.707 -7.642 -13.386 1.00 59.97 194 GLN A CA 1
ATOM 1446 C C . GLN A 1 194 ? -3.578 -7.611 -12.341 1.00 59.97 194 GLN A C 1
ATOM 1448 O O . GLN A 1 194 ? -3.329 -6.576 -11.735 1.00 59.97 194 GLN A O 1
ATOM 1453 N N . GLN A 1 195 ? -2.836 -8.709 -12.160 1.00 61.81 195 GLN A N 1
ATOM 1454 C CA . GLN A 1 195 ? -1.677 -8.736 -11.257 1.00 61.81 195 GLN A CA 1
ATOM 1455 C C . GLN A 1 195 ? -0.418 -8.140 -11.900 1.00 61.81 195 GLN A C 1
ATOM 1457 O O . GLN A 1 195 ? 0.514 -7.758 -11.190 1.00 61.81 195 GLN A O 1
ATOM 1462 N N . GLU A 1 196 ? -0.384 -8.036 -13.231 1.00 69.69 196 GLU A N 1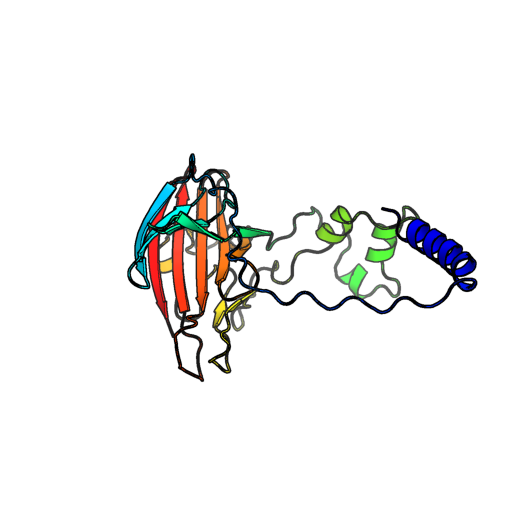
ATOM 1463 C CA . GLU A 1 196 ? 0.669 -7.319 -13.953 1.00 69.69 196 GLU A CA 1
ATOM 1464 C C . GLU A 1 196 ? 0.536 -5.806 -13.714 1.00 69.69 196 GLU A C 1
ATOM 1466 O O . GLU A 1 196 ? 1.529 -5.170 -13.386 1.00 69.69 196 GLU A O 1
ATOM 1471 N N . LYS A 1 197 ? -0.682 -5.240 -13.719 1.00 78.94 197 LYS A N 1
ATOM 1472 C CA . LYS A 1 197 ? -0.943 -3.828 -13.364 1.00 78.94 197 LYS A CA 1
ATOM 1473 C C . LYS A 1 197 ? -1.275 -3.614 -11.885 1.00 78.94 197 LYS A C 1
ATOM 1475 O O . LYS A 1 197 ? -2.290 -3.022 -11.521 1.00 78.94 197 LYS A O 1
ATOM 1480 N N . ARG A 1 198 ? -0.396 -4.099 -11.014 1.00 88.19 198 ARG A N 1
ATOM 1481 C CA . ARG A 1 198 ? -0.504 -3.887 -9.565 1.00 88.19 198 ARG A CA 1
ATOM 1482 C C . ARG A 1 198 ? 0.340 -2.710 -9.096 1.00 88.19 198 ARG A C 1
ATOM 1484 O O . ARG A 1 198 ? 1.386 -2.411 -9.672 1.00 88.19 198 ARG A O 1
ATOM 1491 N N . SER A 1 199 ? -0.051 -2.120 -7.979 1.00 92.12 199 SER A N 1
ATOM 1492 C CA . SER A 1 199 ? 0.763 -1.157 -7.247 1.00 92.12 199 SER A CA 1
ATOM 1493 C C . SER A 1 199 ? 1.034 -1.656 -5.831 1.00 92.12 199 SER A C 1
ATOM 1495 O O . SER A 1 199 ? 0.150 -2.220 -5.187 1.00 92.12 199 SER A O 1
ATOM 1497 N N . ALA A 1 200 ? 2.253 -1.454 -5.342 1.00 91.19 200 ALA A N 1
ATOM 1498 C CA . ALA A 1 200 ? 2.666 -1.805 -3.986 1.00 91.19 200 ALA A CA 1
ATOM 1499 C C . ALA A 1 200 ? 2.930 -0.531 -3.183 1.00 91.19 200 ALA A C 1
ATOM 1501 O O . ALA A 1 200 ? 3.342 0.480 -3.739 1.00 91.19 200 ALA A O 1
ATOM 1502 N N . GLY A 1 201 ? 2.690 -0.550 -1.880 1.00 92.88 201 GLY A N 1
ATOM 1503 C CA . GLY A 1 201 ? 2.919 0.619 -1.047 1.00 92.88 201 GLY A CA 1
ATOM 1504 C C . GLY A 1 201 ? 2.701 0.352 0.429 1.00 92.88 201 GLY A C 1
ATOM 1505 O O . GLY A 1 201 ? 2.805 -0.786 0.889 1.00 92.88 201 GLY A O 1
ATOM 1506 N N . LEU A 1 202 ? 2.416 1.417 1.172 1.00 94.25 202 LEU A N 1
ATOM 1507 C CA . LEU A 1 202 ? 2.414 1.410 2.630 1.00 94.25 202 LEU A CA 1
ATOM 1508 C C . LEU A 1 202 ? 1.207 2.161 3.197 1.00 94.25 202 LEU A C 1
ATOM 1510 O O . LEU A 1 202 ? 0.593 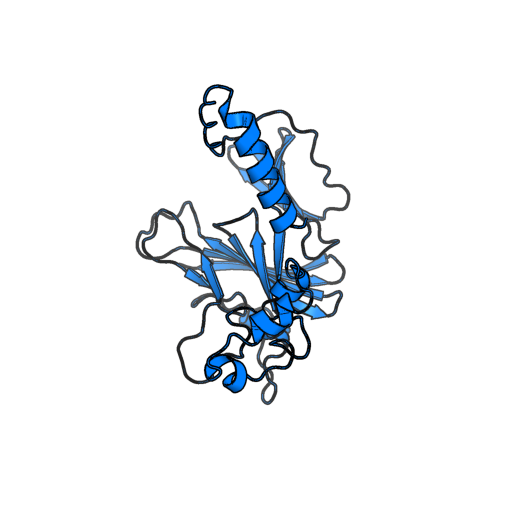2.993 2.523 1.00 94.25 202 LEU A O 1
ATOM 1514 N N . VAL A 1 203 ? 0.896 1.881 4.462 1.00 94.62 203 VAL A N 1
ATOM 1515 C CA . VAL A 1 203 ? -0.078 2.629 5.267 1.00 94.62 203 VAL A CA 1
ATOM 1516 C C . VAL A 1 203 ? 0.636 3.144 6.509 1.00 94.62 203 VAL A C 1
ATOM 1518 O O . VAL A 1 203 ? 1.210 2.366 7.263 1.00 94.62 203 VAL A O 1
ATOM 1521 N N . GLY A 1 204 ? 0.606 4.456 6.737 1.00 90.50 204 GLY A N 1
ATOM 1522 C CA . GLY A 1 204 ? 1.230 5.067 7.913 1.00 90.50 204 GLY A CA 1
ATOM 1523 C C . GLY A 1 204 ? 2.760 5.168 7.864 1.00 90.50 204 GLY A C 1
ATOM 1524 O O . GLY A 1 204 ? 3.351 5.608 8.845 1.00 90.50 204 GLY A O 1
ATOM 1525 N N . GLY A 1 205 ? 3.397 4.811 6.744 1.00 85.75 205 GLY A N 1
ATOM 1526 C CA . GLY A 1 205 ? 4.856 4.790 6.594 1.00 85.75 205 GLY A CA 1
ATOM 1527 C C . GLY A 1 205 ? 5.444 3.377 6.655 1.00 85.75 205 GLY A C 1
ATOM 1528 O O . GLY A 1 205 ? 4.759 2.398 6.369 1.00 85.75 205 GLY A O 1
ATOM 1529 N N . TRP A 1 206 ? 6.740 3.267 6.954 1.00 70.38 206 TRP A N 1
ATOM 1530 C CA . TRP A 1 206 ? 7.449 1.984 6.933 1.00 70.38 206 TRP A CA 1
ATOM 1531 C C . TRP A 1 206 ? 7.151 1.129 8.169 1.00 70.38 206 TRP A C 1
ATOM 1533 O O . TRP A 1 206 ? 7.543 1.511 9.269 1.00 70.38 206 TRP A O 1
ATOM 1543 N N . MET A 1 207 ? 6.560 -0.055 7.938 1.00 69.81 207 MET A N 1
ATOM 1544 C CA . MET A 1 207 ? 6.111 -1.038 8.938 1.00 69.81 207 MET A CA 1
ATOM 1545 C C . MET A 1 207 ? 5.113 -0.471 9.973 1.00 69.81 207 MET A C 1
ATOM 1547 O O . MET A 1 207 ? 5.180 0.694 10.356 1.00 69.81 207 MET A O 1
ATOM 1551 N N . PRO A 1 208 ? 4.149 -1.273 10.455 1.00 81.81 208 PRO A N 1
ATOM 1552 C CA . PRO A 1 208 ? 3.937 -2.707 10.214 1.00 81.81 208 PRO A CA 1
ATOM 1553 C C . PRO A 1 208 ? 2.906 -3.030 9.107 1.00 81.81 208 PRO A C 1
ATOM 1555 O O . PRO A 1 208 ? 2.466 -4.173 9.020 1.00 81.81 208 PRO A O 1
ATOM 1558 N N . ALA A 1 209 ? 2.493 -2.059 8.276 1.00 93.88 209 ALA A N 1
ATOM 1559 C CA . ALA A 1 209 ? 1.411 -2.240 7.299 1.00 93.88 209 ALA A CA 1
ATOM 1560 C C . ALA A 1 209 ? 1.868 -2.139 5.831 1.00 93.88 209 ALA A C 1
ATOM 1562 O O . ALA A 1 209 ? 2.202 -1.056 5.340 1.00 93.88 209 ALA A O 1
ATOM 1563 N N . ALA A 1 210 ? 1.813 -3.261 5.111 1.00 94.94 210 ALA A N 1
ATOM 1564 C CA . ALA A 1 210 ? 2.023 -3.326 3.669 1.00 94.94 210 ALA A CA 1
ATOM 1565 C C . ALA A 1 210 ? 0.694 -3.188 2.917 1.00 94.94 210 ALA A C 1
ATOM 1567 O O . ALA A 1 210 ? -0.342 -3.698 3.349 1.00 94.94 210 ALA A O 1
ATOM 1568 N N . ARG A 1 211 ? 0.730 -2.527 1.761 1.00 95.56 211 ARG A N 1
ATOM 1569 C CA . ARG A 1 211 ? -0.435 -2.270 0.916 1.00 95.56 211 ARG A CA 1
ATOM 1570 C C . ARG A 1 211 ? -0.192 -2.771 -0.499 1.00 95.56 211 ARG A C 1
ATOM 1572 O O . ARG A 1 211 ? 0.859 -2.527 -1.080 1.00 95.56 211 ARG A O 1
ATOM 1579 N N . THR A 1 212 ? -1.183 -3.439 -1.068 1.00 94.75 212 THR A N 1
ATOM 1580 C CA . THR A 1 212 ? -1.227 -3.810 -2.485 1.00 94.75 212 THR A CA 1
ATOM 1581 C C . THR A 1 212 ? -2.529 -3.305 -3.082 1.00 94.75 212 THR A C 1
ATOM 1583 O O . THR A 1 212 ? -3.583 -3.450 -2.469 1.00 94.75 212 THR A O 1
ATOM 1586 N N . VAL A 1 213 ? -2.470 -2.718 -4.272 1.00 95.12 213 VAL A N 1
ATOM 1587 C CA . VAL A 1 213 ? -3.648 -2.298 -5.031 1.00 95.12 213 VAL A CA 1
ATOM 1588 C C . VAL A 1 213 ? -3.625 -2.956 -6.400 1.00 95.12 213 VAL A C 1
ATOM 1590 O O . VAL A 1 213 ? -2.615 -2.916 -7.099 1.00 95.12 213 VAL A O 1
ATOM 1593 N N . ILE A 1 214 ? -4.748 -3.555 -6.773 1.00 92.50 214 ILE A N 1
ATOM 1594 C CA . ILE A 1 214 ? -4.979 -4.165 -8.077 1.00 92.50 214 ILE A CA 1
ATOM 1595 C C . ILE A 1 214 ? -6.085 -3.364 -8.754 1.00 92.50 214 ILE A C 1
ATOM 1597 O O . ILE A 1 214 ? -7.222 -3.336 -8.279 1.00 92.50 214 ILE A O 1
ATOM 1601 N N . GLU A 1 215 ? -5.743 -2.672 -9.836 1.00 91.12 215 GLU A N 1
ATOM 1602 C CA . GLU A 1 215 ? -6.708 -1.880 -10.592 1.00 91.12 215 GLU A CA 1
ATOM 1603 C C . GLU A 1 215 ? -7.586 -2.797 -11.452 1.00 91.12 215 GLU A C 1
ATOM 1605 O O . GLU A 1 215 ? -7.088 -3.642 -12.196 1.00 91.12 215 GLU A O 1
ATOM 1610 N N . LEU A 1 216 ? -8.905 -2.629 -11.344 1.00 89.56 216 LEU A N 1
ATOM 1611 C CA . LEU A 1 216 ? -9.886 -3.317 -12.189 1.00 89.56 216 LEU A CA 1
ATOM 1612 C C . LEU A 1 216 ? -10.342 -2.416 -13.345 1.00 89.56 216 LEU A C 1
ATOM 1614 O O . LEU A 1 216 ? -10.638 -2.896 -14.436 1.00 89.56 216 LEU A O 1
ATOM 1618 N N . SER A 1 217 ? -10.422 -1.108 -13.092 1.00 90.12 217 SER A N 1
ATOM 1619 C CA . SER A 1 217 ? -10.726 -0.041 -14.051 1.00 90.12 217 SER A CA 1
ATOM 1620 C C . SER A 1 217 ? -10.311 1.316 -13.453 1.00 90.12 217 SER A C 1
ATOM 1622 O O . SER A 1 217 ? -10.060 1.377 -12.247 1.00 90.12 217 SER A O 1
ATOM 1624 N N . PRO A 1 218 ? -10.348 2.430 -14.207 1.00 89.19 218 PRO A N 1
ATOM 1625 C CA . PRO A 1 218 ? -9.943 3.736 -13.676 1.00 89.19 218 PRO A CA 1
ATOM 1626 C C . PRO A 1 218 ? -10.743 4.216 -12.449 1.00 89.19 218 PRO A C 1
ATOM 1628 O O . PRO A 1 218 ? -10.281 5.081 -11.709 1.00 89.19 218 PRO A O 1
ATOM 1631 N N . GLN A 1 219 ? -11.944 3.673 -12.214 1.00 91.19 219 GLN A N 1
ATOM 1632 C CA . GLN A 1 219 ? -12.802 4.003 -11.067 1.00 91.19 219 GLN A CA 1
ATOM 1633 C C . GLN A 1 219 ? -13.038 2.818 -10.119 1.00 91.19 219 GLN A C 1
ATOM 1635 O O . GLN A 1 219 ? -13.849 2.929 -9.193 1.00 91.19 219 GLN A O 1
ATOM 1640 N N . SER A 1 220 ? -12.361 1.684 -10.327 1.00 94.56 220 SER A N 1
ATOM 1641 C CA . SER A 1 220 ? -12.492 0.517 -9.456 1.00 94.56 220 SER A CA 1
ATOM 1642 C C . SER A 1 220 ? -11.173 -0.201 -9.232 1.00 94.56 220 SER A C 1
ATOM 1644 O O . SER A 1 220 ? -10.441 -0.512 -10.169 1.00 94.56 220 SER A O 1
ATOM 1646 N N . TYR A 1 221 ? -10.906 -0.530 -7.977 1.00 95.00 221 TYR A N 1
ATOM 1647 C CA . TYR A 1 221 ? -9.728 -1.284 -7.584 1.00 95.00 221 TYR A CA 1
ATOM 1648 C C . TYR A 1 221 ? -10.034 -2.186 -6.393 1.00 95.00 221 TYR A C 1
ATOM 1650 O O . TYR A 1 221 ? -10.990 -1.970 -5.643 1.00 95.00 221 TYR A O 1
ATOM 1658 N N . ILE A 1 222 ? -9.189 -3.195 -6.211 1.00 95.75 222 ILE A N 1
ATOM 1659 C CA . ILE A 1 222 ? -9.143 -3.986 -4.991 1.00 95.75 222 ILE A CA 1
ATOM 1660 C C . ILE A 1 222 ? -7.877 -3.604 -4.232 1.00 95.75 222 ILE A C 1
ATOM 1662 O O . ILE A 1 222 ? -6.778 -3.605 -4.781 1.00 95.75 222 ILE A O 1
ATOM 1666 N N . GLU A 1 223 ? -8.041 -3.256 -2.965 1.00 96.50 223 GLU A N 1
ATOM 1667 C CA . GLU A 1 223 ? -6.964 -2.920 -2.049 1.00 96.50 223 GLU A CA 1
ATOM 1668 C C . GLU A 1 223 ? -6.815 -4.010 -0.991 1.00 96.50 223 GLU A C 1
ATOM 1670 O O . GLU A 1 223 ? -7.782 -4.408 -0.339 1.00 96.50 223 GLU A O 1
ATOM 1675 N N . HIS A 1 224 ? -5.580 -4.453 -0.797 1.00 96.25 224 HIS A N 1
ATOM 1676 C CA . HIS A 1 224 ? -5.174 -5.373 0.249 1.00 96.25 224 HIS A CA 1
ATOM 1677 C C . HIS A 1 224 ? -4.221 -4.656 1.196 1.00 96.25 224 HIS A C 1
ATOM 1679 O O . HIS A 1 224 ? -3.199 -4.124 0.765 1.00 96.25 224 HIS A O 1
ATOM 1685 N N . ILE A 1 225 ? -4.550 -4.649 2.482 1.00 96.38 225 ILE A N 1
ATOM 1686 C CA . ILE A 1 225 ? -3.674 -4.185 3.553 1.00 96.38 225 ILE A CA 1
ATOM 1687 C C . ILE A 1 225 ? -3.356 -5.390 4.429 1.00 96.38 225 ILE A C 1
ATOM 1689 O O . ILE A 1 225 ? -4.271 -6.057 4.914 1.00 96.38 225 ILE A O 1
ATOM 1693 N N . VAL A 1 226 ? -2.066 -5.643 4.621 1.00 96.31 226 VAL A N 1
ATOM 1694 C CA . VAL A 1 226 ? -1.539 -6.658 5.534 1.00 96.31 226 VAL A CA 1
ATOM 1695 C C . VAL A 1 226 ? -0.812 -5.929 6.652 1.00 96.31 226 VAL A C 1
ATOM 1697 O O . VAL A 1 226 ? 0.077 -5.125 6.383 1.00 96.31 226 VAL A O 1
ATOM 1700 N N . PHE A 1 227 ? -1.194 -6.195 7.893 1.00 95.06 227 PHE A N 1
ATOM 1701 C CA . PHE A 1 227 ? -0.627 -5.590 9.093 1.00 95.06 227 PHE A CA 1
ATOM 1702 C C . PHE A 1 227 ? -0.006 -6.677 9.966 1.00 95.06 227 PHE A C 1
ATOM 1704 O O . PHE A 1 227 ? -0.695 -7.631 10.314 1.00 95.06 227 PHE A O 1
ATOM 1711 N N . GLY A 1 228 ? 1.273 -6.537 10.318 1.00 94.06 228 GLY A N 1
ATOM 1712 C CA . GLY A 1 228 ? 1.906 -7.373 11.341 1.00 94.06 228 GLY A CA 1
ATOM 1713 C C . GLY A 1 228 ? 1.389 -7.003 12.729 1.00 94.06 228 GLY A C 1
ATOM 1714 O O . GLY A 1 228 ? 1.453 -5.836 13.111 1.00 94.06 228 GLY A O 1
ATOM 1715 N N . ASP A 1 229 ? 0.870 -7.980 13.466 1.00 93.12 229 ASP A N 1
ATOM 1716 C CA . ASP A 1 229 ? 0.330 -7.790 14.807 1.00 93.12 229 ASP A CA 1
ATOM 1717 C C . ASP A 1 229 ? 1.450 -7.469 15.805 1.00 93.12 229 ASP A C 1
ATOM 1719 O O . ASP A 1 229 ? 2.248 -8.328 16.173 1.00 93.12 229 ASP A O 1
ATOM 1723 N N . VAL A 1 230 ? 1.506 -6.208 16.232 1.00 90.12 230 VAL A N 1
ATOM 1724 C CA . VAL A 1 230 ? 2.523 -5.698 17.163 1.00 90.12 230 VAL A CA 1
ATOM 1725 C C . VAL A 1 230 ? 2.250 -6.061 18.625 1.00 90.12 230 VAL A C 1
ATOM 1727 O O . VAL A 1 230 ? 3.084 -5.778 19.481 1.00 90.12 230 VAL A O 1
ATOM 1730 N N . GLU A 1 231 ? 1.088 -6.641 18.930 1.00 90.75 231 GLU A N 1
ATOM 1731 C CA . GLU A 1 231 ? 0.755 -7.141 20.267 1.00 90.75 231 GLU A CA 1
ATOM 1732 C C . GLU A 1 231 ? 0.989 -8.655 20.385 1.00 90.75 231 GLU A C 1
ATOM 1734 O O . GLU A 1 231 ? 1.073 -9.190 21.496 1.00 90.75 231 GLU A O 1
ATOM 1739 N N . ALA A 1 232 ? 1.146 -9.356 19.257 1.00 91.69 232 ALA A N 1
ATOM 1740 C CA . ALA A 1 232 ? 1.488 -10.769 19.243 1.00 91.69 232 ALA A CA 1
ATOM 1741 C C . ALA A 1 232 ? 2.887 -11.007 19.835 1.00 91.69 232 ALA A C 1
ATOM 1743 O O . ALA A 1 232 ? 3.866 -10.359 19.477 1.00 91.69 232 ALA A O 1
ATOM 1744 N N . THR A 1 233 ? 2.988 -11.988 20.735 1.00 92.31 233 THR A N 1
ATOM 1745 C CA . THR A 1 233 ? 4.234 -12.318 21.454 1.00 92.31 233 THR A CA 1
ATOM 1746 C C . THR A 1 233 ? 4.937 -13.570 20.921 1.00 92.31 233 THR A C 1
ATOM 1748 O O . THR A 1 233 ? 5.947 -14.000 21.487 1.00 92.31 233 THR A O 1
ATOM 1751 N N . ASP A 1 234 ? 4.414 -14.161 19.842 1.00 90.81 234 ASP A N 1
ATOM 1752 C CA . ASP A 1 234 ? 5.049 -15.290 19.165 1.00 90.81 234 ASP A CA 1
ATOM 1753 C C . ASP A 1 234 ? 6.387 -14.851 18.554 1.00 90.81 234 ASP A C 1
ATOM 1755 O O . ASP A 1 234 ? 6.484 -13.821 17.888 1.00 90.81 234 ASP A O 1
ATOM 1759 N N . LYS A 1 235 ? 7.437 -15.634 18.811 1.00 93.19 235 LYS A N 1
ATOM 1760 C CA . LYS A 1 235 ? 8.802 -15.332 18.366 1.00 93.19 235 LYS A CA 1
ATOM 1761 C C . LYS A 1 235 ? 9.163 -15.995 17.043 1.00 93.19 235 LYS A C 1
ATOM 1763 O O . LYS A 1 235 ? 10.199 -15.672 16.471 1.00 93.19 235 LYS A O 1
ATOM 1768 N N . PHE A 1 236 ? 8.371 -16.951 16.574 1.00 91.56 236 PHE A N 1
ATOM 1769 C CA . PHE A 1 236 ? 8.689 -17.755 15.401 1.00 91.56 236 PHE A CA 1
ATOM 1770 C C . PHE A 1 236 ? 7.991 -17.258 14.147 1.00 91.56 236 PHE A C 1
ATOM 1772 O O . PHE A 1 236 ? 8.586 -17.347 13.079 1.00 91.56 236 PHE A O 1
ATOM 1779 N N . ILE A 1 237 ? 6.762 -16.752 14.260 1.00 91.06 237 ILE A N 1
ATOM 1780 C CA . ILE A 1 237 ? 5.984 -16.315 13.099 1.00 91.06 237 ILE A CA 1
ATOM 1781 C C . ILE A 1 237 ? 5.278 -14.992 13.402 1.00 91.06 237 ILE A C 1
ATOM 1783 O O . ILE A 1 237 ? 4.821 -14.748 14.519 1.00 91.06 237 ILE A O 1
ATOM 1787 N N . VAL A 1 238 ? 5.225 -14.120 12.396 1.00 93.44 238 VAL A N 1
ATOM 1788 C CA . VAL A 1 238 ? 4.504 -12.850 12.466 1.00 93.44 238 VAL A CA 1
ATOM 1789 C C . VAL A 1 238 ? 3.022 -13.105 12.230 1.00 93.44 238 VAL A C 1
ATOM 1791 O O . VAL A 1 238 ? 2.579 -13.335 11.102 1.00 93.44 238 VAL A O 1
ATOM 1794 N N . GLN A 1 239 ? 2.245 -12.956 13.297 1.00 94.00 239 GLN A N 1
ATOM 1795 C CA . GLN A 1 239 ? 0.797 -12.924 13.180 1.00 94.00 239 GLN A CA 1
ATOM 1796 C C . GLN A 1 239 ? 0.372 -11.688 12.391 1.00 94.00 239 GLN A C 1
ATOM 1798 O O . GLN A 1 239 ? 0.954 -10.611 12.523 1.00 94.00 239 GLN A O 1
ATOM 1803 N N . THR A 1 240 ? -0.622 -11.842 11.527 1.00 95.19 240 THR A N 1
ATOM 1804 C CA . THR A 1 240 ? -1.012 -10.810 10.569 1.00 95.19 240 THR A CA 1
ATOM 1805 C C . THR A 1 240 ? -2.513 -10.628 10.492 1.00 95.19 240 THR A C 1
ATOM 1807 O O . THR A 1 240 ? -3.277 -11.587 10.407 1.00 95.19 240 THR A O 1
ATOM 1810 N N . TRP A 1 241 ? -2.926 -9.367 10.441 1.00 96.19 241 TRP A N 1
ATOM 1811 C CA . TRP A 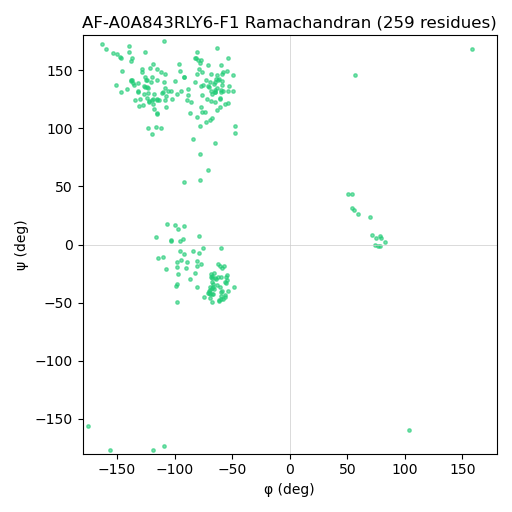1 241 ? -4.284 -8.942 10.142 1.00 96.19 241 TRP A CA 1
ATOM 1812 C C . TRP A 1 241 ? -4.385 -8.507 8.684 1.00 96.19 241 TRP A C 1
ATOM 1814 O O . TRP A 1 241 ? -3.498 -7.841 8.149 1.00 96.19 241 TRP A O 1
ATOM 1824 N N . HIS A 1 242 ? -5.495 -8.856 8.046 1.00 96.88 242 HIS A N 1
ATOM 1825 C CA . HIS A 1 242 ? -5.742 -8.618 6.629 1.00 96.88 242 HIS A CA 1
ATOM 1826 C C . HIS A 1 242 ? -7.011 -7.803 6.455 1.00 96.88 242 HIS A C 1
ATOM 1828 O O . HIS A 1 242 ? -8.050 -8.138 7.022 1.00 96.88 242 HIS A O 1
ATOM 1834 N N . ARG A 1 243 ? -6.957 -6.782 5.601 1.00 96.50 243 ARG A N 1
ATOM 1835 C CA . ARG A 1 243 ? -8.134 -6.110 5.044 1.00 96.50 243 ARG A CA 1
ATOM 1836 C C . ARG A 1 243 ? -8.068 -6.203 3.534 1.00 96.50 243 ARG A C 1
ATOM 1838 O O . ARG A 1 243 ? -7.118 -5.724 2.930 1.00 96.50 243 ARG A O 1
ATOM 1845 N N . SER A 1 244 ? -9.091 -6.779 2.921 1.00 97.31 244 SER A N 1
ATOM 1846 C CA . SER A 1 244 ? -9.264 -6.788 1.469 1.00 97.31 244 SER A CA 1
ATOM 1847 C C . SER A 1 244 ? -10.548 -6.052 1.118 1.00 97.31 244 SER A C 1
ATOM 1849 O O . SER A 1 244 ? -11.622 -6.486 1.529 1.00 97.31 244 SER A O 1
ATOM 1851 N N . ALA A 1 245 ? -10.448 -4.940 0.396 1.00 97.44 245 ALA A N 1
ATOM 1852 C CA . ALA A 1 245 ? -11.569 -4.064 0.081 1.00 97.44 245 ALA A CA 1
ATOM 1853 C C . ALA A 1 245 ? -11.675 -3.821 -1.428 1.00 97.44 245 ALA A C 1
ATOM 1855 O O . ALA A 1 245 ? -10.699 -3.435 -2.063 1.00 97.44 245 ALA A O 1
ATOM 1856 N N . LYS A 1 246 ? -12.868 -4.005 -1.994 1.00 97.62 246 LYS A N 1
ATOM 1857 C CA . LYS A 1 246 ? -13.207 -3.518 -3.332 1.00 97.62 246 LYS A CA 1
ATOM 1858 C C . LYS A 1 246 ? -13.759 -2.108 -3.204 1.00 97.62 246 LYS A C 1
ATOM 1860 O O . LYS A 1 246 ? -14.726 -1.889 -2.471 1.00 97.62 246 LYS A O 1
ATOM 1865 N N . VAL A 1 247 ? -13.140 -1.177 -3.918 1.00 97.56 247 VAL A N 1
ATOM 1866 C CA . VAL A 1 247 ? -13.567 0.216 -4.002 1.00 97.56 247 VAL A CA 1
ATOM 1867 C C . VAL A 1 247 ? -14.077 0.482 -5.409 1.00 97.56 247 VAL A C 1
ATOM 1869 O O . VAL A 1 247 ? -13.421 0.145 -6.393 1.00 97.56 247 VAL A O 1
ATOM 1872 N N . GLU A 1 248 ? -15.259 1.079 -5.504 1.00 97.06 248 GLU A N 1
ATOM 1873 C CA . GLU A 1 248 ? -15.911 1.469 -6.752 1.00 97.06 248 GLU A CA 1
ATOM 1874 C C . GLU A 1 248 ? -16.447 2.891 -6.594 1.00 97.06 248 GLU A C 1
ATOM 1876 O O . GLU A 1 248 ? -17.208 3.174 -5.668 1.00 97.06 248 GLU A O 1
ATOM 1881 N N . ASN A 1 249 ? -16.043 3.799 -7.487 1.00 96.19 249 ASN A N 1
ATOM 1882 C CA . ASN A 1 249 ? -16.491 5.198 -7.499 1.00 96.19 249 ASN A CA 1
ATOM 1883 C C . ASN A 1 249 ? -16.356 5.891 -6.126 1.00 96.19 249 ASN A C 1
ATOM 1885 O O . ASN A 1 249 ? -17.271 6.570 -5.658 1.00 96.19 249 ASN A O 1
ATOM 1889 N N . GLY A 1 250 ? -15.223 5.660 -5.457 1.00 94.94 250 GLY A N 1
ATOM 1890 C CA . GLY A 1 250 ? -14.921 6.223 -4.141 1.00 94.94 250 GLY A CA 1
ATOM 1891 C C . GLY A 1 250 ? -15.755 5.662 -2.988 1.00 94.94 250 GLY A C 1
ATOM 1892 O O . GLY A 1 250 ? -15.923 6.327 -1.969 1.00 94.94 250 GLY A O 1
ATOM 1893 N N . LYS A 1 251 ? -16.296 4.447 -3.129 1.00 96.38 251 LYS A N 1
ATOM 1894 C CA . LYS A 1 251 ? -17.031 3.743 -2.070 1.00 96.38 251 LYS A CA 1
ATOM 1895 C C . LYS A 1 251 ? -16.535 2.314 -1.929 1.00 96.38 251 LYS A C 1
ATOM 1897 O O . LYS A 1 251 ? -16.327 1.633 -2.927 1.00 96.38 251 LYS A O 1
ATOM 1902 N N . ILE A 1 252 ? -16.393 1.839 -0.696 1.00 97.44 252 ILE A N 1
ATOM 1903 C CA . ILE A 1 252 ? -16.129 0.421 -0.429 1.00 97.44 252 ILE A CA 1
ATOM 1904 C C . ILE A 1 252 ? -17.426 -0.355 -0.680 1.00 97.44 252 ILE A C 1
ATOM 1906 O O . ILE A 1 252 ? -18.403 -0.174 0.042 1.00 97.44 252 ILE A O 1
ATOM 1910 N N . THR A 1 253 ? -17.445 -1.213 -1.699 1.00 97.69 253 THR A N 1
ATOM 1911 C CA . THR A 1 253 ? -18.617 -2.037 -2.054 1.00 97.69 253 THR A CA 1
ATOM 1912 C C . THR A 1 253 ? -18.531 -3.454 -1.506 1.00 97.69 253 THR A C 1
ATOM 1914 O O . THR A 1 253 ? -19.545 -4.133 -1.357 1.00 97.69 253 THR A O 1
ATOM 1917 N N . LYS A 1 254 ? -17.324 -3.897 -1.150 1.00 98.06 254 LYS A N 1
ATOM 1918 C CA . LYS A 1 254 ? -17.086 -5.151 -0.439 1.00 98.06 254 LYS A CA 1
ATOM 1919 C C . LYS A 1 254 ? -15.837 -5.029 0.412 1.00 98.06 254 LYS A C 1
ATOM 1921 O O . LYS A 1 254 ? -14.819 -4.545 -0.070 1.00 98.06 254 LYS A O 1
ATOM 1926 N N . VAL A 1 255 ? -15.884 -5.536 1.638 1.00 97.62 255 VAL A N 1
ATOM 1927 C CA . VAL A 1 255 ? -14.710 -5.649 2.505 1.00 97.62 255 VAL A CA 1
ATOM 1928 C C . VAL A 1 255 ? -14.703 -6.999 3.205 1.00 97.62 255 VAL A C 1
ATOM 1930 O O . VAL A 1 255 ? -15.751 -7.518 3.582 1.00 97.62 255 VAL A O 1
ATOM 1933 N N . VAL A 1 256 ? -13.517 -7.583 3.339 1.00 97.56 256 VAL A N 1
ATOM 1934 C CA . VAL A 1 256 ? -13.278 -8.815 4.086 1.00 97.56 256 VAL A CA 1
ATOM 1935 C C . VAL A 1 256 ? -12.082 -8.592 4.996 1.00 97.56 256 VAL A C 1
ATOM 1937 O O . VAL A 1 256 ? -11.045 -8.095 4.551 1.00 97.56 256 VAL A O 1
ATOM 1940 N N . TYR A 1 257 ? -12.245 -8.977 6.257 1.00 96.19 257 TYR A N 1
ATOM 1941 C CA . TYR A 1 257 ? -11.187 -8.974 7.256 1.00 96.19 257 TYR A CA 1
ATOM 1942 C C . TYR A 1 257 ? -10.772 -10.408 7.568 1.00 96.19 257 TYR A C 1
ATOM 1944 O O . TYR A 1 257 ? -11.602 -11.318 7.534 1.00 96.19 257 TYR A O 1
ATOM 1952 N N . GLY A 1 258 ? -9.494 -10.602 7.864 1.00 94.88 258 GLY A N 1
ATOM 1953 C CA . GLY A 1 258 ? -8.942 -11.904 8.208 1.00 94.88 258 GLY A CA 1
ATOM 1954 C C . GLY A 1 258 ? -7.760 -11.780 9.151 1.00 94.88 258 GLY A C 1
ATOM 1955 O O . GLY A 1 258 ? -7.178 -10.708 9.297 1.00 94.88 258 GLY A O 1
ATOM 1956 N N . TYR A 1 259 ? -7.406 -12.897 9.768 1.00 94.75 259 TYR A N 1
ATOM 1957 C CA . TYR A 1 259 ? -6.258 -13.020 10.651 1.00 94.75 259 TYR A CA 1
ATOM 1958 C C . TYR A 1 259 ? -5.520 -14.320 10.325 1.00 94.75 259 TYR A C 1
ATOM 1960 O O . TYR A 1 259 ? -6.156 -15.347 10.070 1.00 94.75 259 TYR A O 1
ATOM 1968 N N . THR A 1 260 ? -4.192 -14.267 10.311 1.00 91.06 260 THR A N 1
ATOM 1969 C CA . THR A 1 260 ? -3.305 -15.418 10.103 1.00 91.06 260 THR A CA 1
ATOM 1970 C C . THR A 1 260 ? -2.098 -15.352 11.038 1.00 91.06 260 THR A C 1
ATOM 1972 O O . THR A 1 260 ? -1.885 -14.339 11.696 1.00 91.06 260 THR A O 1
ATOM 1975 N N . TYR A 1 261 ? -1.307 -16.422 11.084 1.00 74.75 261 TYR A N 1
ATOM 1976 C CA . TYR A 1 261 ? -0.172 -16.599 11.987 1.00 74.75 261 TYR A CA 1
ATOM 1977 C C . TYR A 1 261 ? 1.150 -16.704 11.242 1.00 74.75 261 TYR A C 1
ATOM 1979 O O . TYR A 1 261 ? 1.173 -17.274 10.120 1.00 74.75 261 TYR A O 1
#

pLDDT: mean 82.7, std 17.93, range [31.42, 98.12]

Foldseek 3Di:
DFVVVVVVVVVVVVVVCVVDDDDDDDDDDDPDDPPDDDPQDDCVQWAFDDWDDDPNWIKIWTFFLQDPFTWIWIATPVSDIDIKTGDWDWQAQPDVPAQLPDDPCCCVVDPDRPSCCVQCVVVTHGDPVCVVRNHHHPPLDADDPDDDADFPDWADEPQAPDTFGQGLQRATPPGDCCVVPVLQDDDPPDDSVQSSGKIWTAIRDDDRKIKIWGDPDPFKIKIKIKGFDHPDNDHHYTKIKIWIFIGGNSDTPDIDIDIDD